Protein AF-A0A6V7V5E6-F1 (afdb_monomer_lite)

Organism: Meloidogyne enterolobii (NCBI:txid390850)

Radius of gyration: 22.5 Å; chains: 1; bounding box: 59×86×50 Å

Structure (mmCIF, N/CA/C/O backbone):
data_AF-A0A6V7V5E6-F1
#
_entry.id   AF-A0A6V7V5E6-F1
#
loop_
_atom_site.group_PDB
_atom_site.id
_atom_site.type_symbol
_atom_site.label_atom_id
_atom_site.label_alt_id
_atom_site.label_comp_id
_atom_site.label_asym_id
_atom_site.label_entity_id
_atom_site.label_seq_id
_atom_site.pdbx_PDB_ins_code
_atom_site.Cartn_x
_atom_site.Cartn_y
_atom_site.Cartn_z
_atom_site.occupancy
_atom_site.B_iso_or_equiv
_atom_site.auth_seq_id
_atom_site.auth_comp_id
_atom_site.auth_asym_id
_atom_site.auth_atom_id
_atom_site.pdbx_PDB_model_num
ATOM 1 N N . MET A 1 1 ? 23.595 -52.068 3.306 1.00 35.56 1 MET A N 1
ATOM 2 C CA . MET A 1 1 ? 24.123 -51.296 4.451 1.00 35.56 1 MET A CA 1
ATOM 3 C C . MET A 1 1 ? 23.112 -50.214 4.789 1.00 35.56 1 MET A C 1
ATOM 5 O O . MET A 1 1 ? 22.993 -49.252 4.047 1.00 35.56 1 MET A O 1
ATOM 9 N N . ASN A 1 2 ? 22.329 -50.431 5.846 1.00 28.44 2 ASN A N 1
ATOM 10 C CA . ASN A 1 2 ? 21.415 -49.438 6.405 1.00 28.44 2 ASN A CA 1
ATOM 11 C C . ASN A 1 2 ? 22.212 -48.515 7.330 1.00 28.44 2 ASN A C 1
ATOM 13 O O . ASN A 1 2 ? 22.845 -49.009 8.262 1.00 28.44 2 ASN A O 1
ATOM 17 N N . LEU A 1 3 ? 22.148 -47.203 7.116 1.00 29.62 3 LEU A N 1
ATOM 18 C CA . LEU A 1 3 ? 22.581 -46.219 8.105 1.00 29.62 3 LEU A CA 1
ATOM 19 C C . LEU A 1 3 ? 21.375 -45.379 8.513 1.00 29.62 3 LEU A C 1
ATOM 21 O O . LEU A 1 3 ? 20.923 -44.489 7.801 1.00 29.62 3 LEU A O 1
ATOM 25 N N . SER A 1 4 ? 20.836 -45.735 9.677 1.00 27.67 4 SER A N 1
ATOM 26 C CA . SER A 1 4 ? 19.814 -44.991 10.400 1.00 27.67 4 SER A CA 1
ATOM 27 C C . SER A 1 4 ? 20.406 -43.704 10.973 1.00 27.67 4 SER A C 1
ATOM 29 O O . SER A 1 4 ? 21.391 -43.762 11.714 1.00 27.67 4 SER A O 1
ATOM 31 N N . PHE A 1 5 ? 19.766 -42.566 10.727 1.00 29.53 5 PHE A N 1
ATOM 32 C CA . PHE A 1 5 ? 20.039 -41.329 11.452 1.00 29.53 5 PHE A CA 1
ATOM 33 C C . PHE A 1 5 ? 19.153 -41.301 12.709 1.00 29.53 5 PHE A C 1
ATOM 35 O O . PHE A 1 5 ? 17.930 -41.230 12.610 1.00 29.53 5 PHE A O 1
ATOM 42 N N . ARG A 1 6 ? 19.752 -41.414 13.902 1.00 32.47 6 ARG A N 1
ATOM 43 C CA . ARG A 1 6 ? 19.063 -41.156 15.181 1.00 32.47 6 ARG A CA 1
ATOM 44 C C . ARG A 1 6 ? 19.284 -39.691 15.582 1.00 32.47 6 ARG A C 1
ATOM 46 O O . ARG A 1 6 ? 20.432 -39.248 15.548 1.00 32.47 6 ARG A O 1
ATOM 53 N N . PRO A 1 7 ? 18.250 -38.949 16.016 1.00 32.94 7 PRO A N 1
ATOM 54 C CA . PRO A 1 7 ? 18.414 -37.578 16.479 1.00 32.94 7 PRO A CA 1
ATOM 55 C C . PRO A 1 7 ? 18.999 -37.588 17.896 1.00 32.94 7 PRO A C 1
ATOM 57 O O . PRO A 1 7 ? 18.430 -38.187 18.809 1.00 32.94 7 PRO A O 1
ATOM 60 N N . LYS A 1 8 ? 20.143 -36.926 18.097 1.00 33.78 8 LYS A N 1
ATOM 61 C CA . LYS A 1 8 ? 20.601 -36.562 19.441 1.00 33.78 8 LYS A CA 1
ATOM 62 C C . LYS A 1 8 ? 19.918 -35.254 19.830 1.00 33.78 8 LYS A C 1
ATOM 64 O O . LYS A 1 8 ? 20.123 -34.214 19.216 1.00 33.78 8 LYS A O 1
ATOM 69 N N . SER A 1 9 ? 19.072 -35.360 20.843 1.00 49.16 9 SER A N 1
ATOM 70 C CA . SER A 1 9 ? 18.483 -34.287 21.636 1.00 49.16 9 SER A CA 1
ATOM 71 C C . SER A 1 9 ? 19.501 -33.186 21.965 1.00 49.16 9 SER A C 1
ATOM 73 O O . SER A 1 9 ? 20.430 -33.409 22.736 1.00 49.16 9 SER A O 1
ATOM 75 N N . GLY A 1 10 ? 19.300 -32.004 21.374 1.00 41.38 10 GLY A N 1
ATOM 76 C CA . GLY A 1 10 ? 20.098 -30.796 21.630 1.00 41.38 10 GLY A CA 1
ATOM 77 C C . GLY A 1 10 ? 19.576 -29.509 20.969 1.00 41.38 10 GLY A C 1
ATOM 78 O O . GLY A 1 10 ? 20.262 -28.496 21.000 1.00 41.38 10 GLY A O 1
ATOM 79 N N . LEU A 1 11 ? 18.372 -29.515 20.378 1.00 38.72 11 LEU A N 1
ATOM 80 C CA . LEU A 1 11 ? 17.849 -28.405 19.559 1.00 38.72 11 LEU A CA 1
ATOM 81 C C . LEU A 1 11 ? 16.814 -27.516 20.279 1.00 38.72 11 LEU A C 1
ATOM 83 O O . LEU A 1 11 ? 16.072 -26.795 19.627 1.00 38.72 11 LEU A O 1
ATOM 87 N N . LEU A 1 12 ? 16.731 -27.551 21.614 1.00 34.41 12 LEU A N 1
ATOM 88 C CA . LEU A 1 12 ? 15.782 -26.699 22.355 1.00 34.41 12 LEU A CA 1
ATOM 89 C C . LEU A 1 12 ? 16.409 -25.494 23.071 1.00 34.41 12 LEU A C 1
ATOM 91 O O . LEU A 1 12 ? 15.673 -24.634 23.539 1.00 34.41 12 LEU A O 1
ATOM 95 N N . ILE A 1 13 ? 17.740 -25.375 23.130 1.00 34.03 13 ILE A N 1
ATOM 96 C CA . ILE A 1 13 ? 18.395 -24.284 23.884 1.00 34.03 13 ILE A CA 1
ATOM 97 C C . ILE A 1 13 ? 18.843 -23.123 22.972 1.00 34.03 13 ILE A C 1
ATOM 99 O O . ILE A 1 13 ? 18.923 -21.984 23.421 1.00 34.03 13 ILE A O 1
ATOM 103 N N . LEU A 1 14 ? 19.028 -23.356 21.668 1.00 36.19 14 LEU A N 1
ATOM 104 C CA . LEU A 1 14 ? 19.467 -22.321 20.717 1.00 36.19 14 LEU A CA 1
ATOM 105 C C . LEU A 1 14 ? 18.368 -21.326 20.304 1.00 36.19 14 LEU A C 1
ATOM 107 O O . LEU A 1 14 ? 18.684 -20.205 19.921 1.00 36.19 14 LEU A O 1
ATOM 111 N N . ILE A 1 15 ? 17.085 -21.684 20.433 1.00 40.00 15 ILE A N 1
ATOM 112 C CA . ILE A 1 15 ? 15.974 -20.796 20.040 1.00 40.00 15 ILE A CA 1
ATOM 113 C C . ILE A 1 15 ? 15.831 -19.615 21.016 1.00 40.00 15 ILE A C 1
ATOM 115 O O . ILE A 1 15 ? 15.539 -18.501 20.589 1.00 40.00 15 ILE A O 1
ATOM 119 N N . ASN A 1 16 ? 16.131 -19.809 22.305 1.00 32.84 16 ASN A N 1
ATOM 120 C CA . ASN A 1 16 ? 16.042 -18.731 23.297 1.00 32.84 16 ASN A CA 1
ATOM 121 C C . ASN A 1 16 ? 17.189 -17.709 23.204 1.00 32.84 16 ASN A C 1
ATOM 123 O O . ASN A 1 16 ? 17.006 -16.566 23.611 1.00 32.84 16 ASN A O 1
ATOM 127 N N . TYR A 1 17 ? 18.341 -18.072 22.628 1.00 31.95 17 TYR A N 1
ATOM 128 C CA . TYR A 1 17 ? 19.462 -17.138 22.453 1.00 31.95 17 TYR A CA 1
ATOM 129 C C . TYR A 1 17 ? 19.326 -16.238 21.218 1.00 31.95 17 TYR A C 1
ATOM 131 O O . TYR A 1 17 ? 19.871 -15.138 21.211 1.00 31.95 17 TYR A O 1
ATOM 139 N N . ILE A 1 18 ? 18.560 -16.651 20.202 1.00 42.62 18 ILE A N 1
ATOM 140 C CA . ILE A 1 18 ? 18.318 -15.828 19.003 1.00 42.62 18 ILE A CA 1
ATOM 141 C C . ILE A 1 18 ? 17.349 -14.671 19.309 1.00 42.62 18 ILE A C 1
ATOM 143 O O . ILE A 1 18 ? 17.454 -13.602 18.717 1.00 42.62 18 ILE A O 1
ATOM 147 N N . ILE A 1 19 ? 16.450 -14.838 20.284 1.00 39.88 19 ILE A N 1
ATOM 148 C CA . ILE A 1 19 ? 15.441 -13.821 20.627 1.00 39.88 19 ILE A CA 1
ATOM 149 C C . ILE A 1 19 ? 16.050 -12.623 21.389 1.00 39.88 19 ILE A C 1
ATOM 151 O O . ILE A 1 19 ? 15.484 -11.533 21.381 1.00 39.88 19 ILE A O 1
ATOM 155 N N . LEU A 1 20 ? 17.233 -12.770 21.998 1.00 36.22 20 LEU A N 1
ATOM 156 C CA . LEU A 1 20 ? 17.893 -11.680 22.732 1.00 36.22 20 LEU A CA 1
ATOM 157 C C . LEU A 1 20 ? 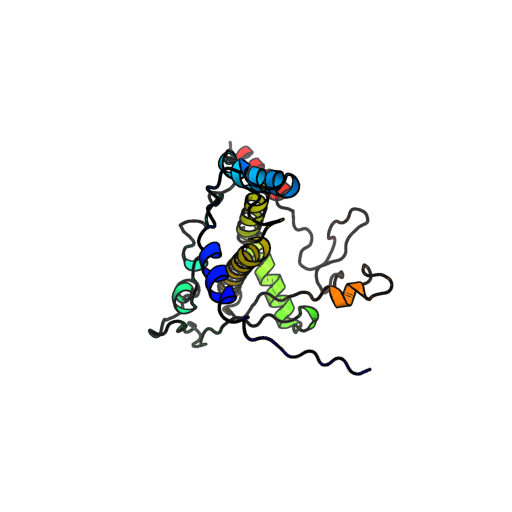18.779 -10.770 21.863 1.00 36.22 20 LEU A C 1
ATOM 159 O O . LEU A 1 20 ? 19.074 -9.656 22.291 1.00 36.22 20 LEU A O 1
ATOM 163 N N . SER A 1 21 ? 19.170 -11.173 20.647 1.00 40.72 21 SER A N 1
ATOM 164 C CA . SER A 1 21 ? 19.981 -10.310 19.767 1.00 40.72 21 SER A CA 1
ATOM 165 C C . SER A 1 21 ? 19.148 -9.349 18.912 1.00 40.72 21 SER A C 1
ATOM 167 O O . SER A 1 21 ? 19.657 -8.318 18.479 1.00 40.72 21 SER A O 1
ATOM 169 N N . THR A 1 22 ? 17.850 -9.613 18.728 1.00 43.69 22 THR A N 1
ATOM 170 C CA . THR A 1 22 ? 16.939 -8.727 17.979 1.00 43.69 22 THR A CA 1
ATOM 171 C C . THR A 1 22 ? 16.554 -7.453 18.739 1.00 43.69 22 THR A C 1
ATOM 173 O O . THR A 1 22 ? 15.872 -6.597 18.185 1.00 43.69 22 THR A O 1
ATOM 176 N N . LEU A 1 23 ? 16.979 -7.305 20.000 1.00 38.78 23 LEU A N 1
ATOM 177 C CA . LEU A 1 23 ? 16.760 -6.096 20.805 1.00 38.78 23 LEU A CA 1
ATOM 178 C C . LEU A 1 23 ? 17.757 -4.965 20.500 1.00 38.78 23 LEU A C 1
ATOM 180 O O . LEU A 1 23 ? 17.574 -3.851 20.985 1.00 38.78 23 LEU A O 1
ATOM 184 N N . PHE A 1 24 ? 18.767 -5.206 19.661 1.00 41.19 24 PHE A N 1
ATOM 185 C CA . PHE A 1 24 ? 19.748 -4.194 19.279 1.00 41.19 24 PHE A CA 1
ATOM 186 C C . PHE A 1 24 ? 19.628 -3.833 17.794 1.00 41.19 24 PHE A C 1
ATOM 188 O O . PHE A 1 24 ? 20.511 -4.120 16.996 1.00 41.19 24 PHE A O 1
ATOM 195 N N . CYS A 1 25 ? 18.571 -3.099 17.432 1.00 43.62 25 CYS A N 1
ATOM 196 C CA . CYS A 1 25 ? 18.616 -2.232 16.241 1.00 43.62 25 CYS A CA 1
ATOM 197 C C . CYS A 1 25 ? 19.602 -1.054 16.401 1.00 43.62 25 CYS A C 1
ATOM 199 O O . CYS A 1 25 ? 19.741 -0.250 15.489 1.00 43.62 25 CYS A O 1
ATOM 201 N N . ASN A 1 26 ? 20.319 -0.959 17.524 1.00 40.34 26 ASN A N 1
ATOM 202 C CA . ASN A 1 26 ? 21.514 -0.136 17.642 1.00 40.34 26 ASN A CA 1
ATOM 203 C C . ASN A 1 26 ? 22.734 -1.054 17.607 1.00 40.34 26 ASN A C 1
ATOM 205 O O . ASN A 1 26 ? 23.190 -1.532 18.647 1.00 40.34 26 ASN A O 1
ATOM 209 N N . VAL A 1 27 ? 23.281 -1.295 16.415 1.00 42.78 27 VAL A N 1
ATOM 210 C CA . VAL A 1 27 ? 24.657 -1.783 16.303 1.00 42.78 27 VAL A CA 1
ATOM 211 C C . VAL A 1 27 ? 25.554 -0.619 16.726 1.00 42.78 27 VAL A C 1
ATOM 213 O O . VAL A 1 27 ? 25.924 0.245 15.943 1.00 42.78 27 VAL A O 1
ATOM 216 N N . GLN A 1 28 ? 25.822 -0.543 18.026 1.00 42.78 28 GLN A N 1
ATOM 217 C CA . GLN A 1 28 ? 26.903 0.249 18.606 1.00 42.78 28 GLN A CA 1
ATOM 218 C C . GLN A 1 28 ? 28.103 -0.688 18.813 1.00 42.78 28 GLN A C 1
ATOM 220 O O . GLN A 1 28 ? 28.656 -0.776 19.904 1.00 42.78 28 GLN A O 1
ATOM 225 N N . ALA A 1 29 ? 28.444 -1.481 17.798 1.00 47.41 29 ALA A N 1
ATOM 226 C CA . ALA A 1 29 ? 29.600 -2.363 17.844 1.00 47.41 29 ALA A CA 1
ATOM 227 C C . ALA A 1 29 ? 30.623 -1.820 16.853 1.00 47.41 29 ALA A C 1
ATOM 229 O O . ALA A 1 29 ? 30.334 -1.745 15.663 1.00 47.41 29 ALA A O 1
ATOM 230 N N . ALA A 1 30 ? 31.800 -1.432 17.348 1.00 54.44 30 ALA A N 1
ATOM 231 C CA . ALA A 1 30 ? 32.911 -1.033 16.497 1.00 54.44 30 ALA A CA 1
ATOM 232 C C . ALA A 1 30 ? 33.147 -2.128 15.444 1.00 54.44 30 ALA A C 1
ATOM 234 O O . ALA A 1 30 ? 33.378 -3.289 15.789 1.00 54.44 30 ALA A O 1
ATOM 235 N N . CYS A 1 31 ? 33.080 -1.766 14.161 1.00 58.12 31 CYS A N 1
ATOM 236 C CA . CYS A 1 31 ? 33.151 -2.708 13.040 1.00 58.12 31 CYS A CA 1
ATOM 237 C C . CYS A 1 31 ? 34.497 -3.455 12.910 1.00 58.12 31 CYS A C 1
ATOM 239 O O . CYS A 1 31 ? 34.693 -4.224 11.973 1.00 58.12 31 CYS A O 1
ATOM 241 N N . GLU A 1 32 ? 35.434 -3.241 13.835 1.00 56.16 32 GLU A N 1
ATOM 242 C CA . GLU A 1 32 ? 36.789 -3.799 13.840 1.00 56.16 32 GLU A CA 1
ATOM 243 C C . GLU A 1 32 ? 36.827 -5.329 13.998 1.00 56.16 32 GLU A C 1
ATOM 245 O O . GLU A 1 32 ? 37.795 -5.950 13.570 1.00 56.16 32 GLU A O 1
ATOM 250 N N . GLY A 1 33 ? 35.775 -5.946 14.554 1.00 55.19 33 GLY A N 1
ATOM 251 C CA . GLY A 1 33 ? 35.701 -7.396 14.789 1.00 55.19 33 GLY A CA 1
ATOM 252 C C . GLY A 1 33 ? 35.050 -8.230 13.677 1.00 55.19 33 GLY A C 1
ATOM 253 O O . GLY A 1 33 ? 34.983 -9.452 13.809 1.00 55.19 33 GLY A O 1
ATOM 254 N N . PHE A 1 34 ? 34.538 -7.608 12.609 1.00 62.06 34 PHE A N 1
ATOM 255 C CA . PHE A 1 34 ? 33.867 -8.338 11.530 1.00 62.06 34 PHE A CA 1
ATOM 256 C C . PHE A 1 34 ? 34.854 -8.828 10.457 1.00 62.06 34 PHE A C 1
ATOM 258 O O . PHE A 1 34 ? 35.785 -8.097 10.109 1.00 62.06 34 PHE A O 1
ATOM 265 N N . PRO A 1 35 ? 34.627 -10.026 9.881 1.00 62.44 35 PRO A N 1
ATOM 266 C CA . PRO A 1 35 ? 35.244 -10.435 8.619 1.00 62.44 35 PRO A CA 1
ATOM 267 C C . PRO A 1 35 ? 35.066 -9.356 7.535 1.00 62.44 35 PRO A C 1
ATOM 269 O O . PRO A 1 35 ? 34.073 -8.630 7.548 1.00 62.44 35 PRO A O 1
ATOM 272 N N . GLU A 1 36 ? 36.026 -9.211 6.616 1.00 62.78 36 GLU A N 1
ATOM 273 C CA . GLU A 1 36 ? 36.087 -8.068 5.679 1.00 62.78 36 GLU A CA 1
ATOM 274 C C . GLU A 1 36 ? 34.825 -7.893 4.806 1.00 62.78 36 GLU A C 1
ATOM 276 O O . GLU A 1 36 ? 34.428 -6.769 4.493 1.00 62.78 36 GLU A O 1
ATOM 281 N N . ASP A 1 37 ? 34.128 -8.982 4.484 1.00 52.31 37 ASP A N 1
ATOM 282 C CA . ASP A 1 37 ? 32.834 -8.991 3.791 1.00 52.31 37 ASP A CA 1
ATOM 283 C C . ASP A 1 37 ? 31.696 -8.371 4.626 1.00 52.31 37 ASP A C 1
ATOM 285 O O . ASP A 1 37 ? 30.860 -7.632 4.100 1.00 52.31 37 ASP A O 1
ATOM 289 N N . LEU A 1 38 ? 31.698 -8.597 5.940 1.00 49.50 38 LEU A N 1
ATOM 290 C CA . LEU A 1 38 ? 30.718 -8.061 6.893 1.00 49.50 38 LEU A CA 1
ATOM 291 C C . LEU A 1 38 ? 31.094 -6.671 7.421 1.00 49.50 38 LEU A C 1
ATOM 293 O O . LEU A 1 38 ? 30.224 -5.886 7.803 1.00 49.50 38 LEU A O 1
ATOM 297 N N . LYS A 1 39 ? 32.382 -6.337 7.415 1.00 58.50 39 LYS A N 1
ATOM 298 C CA . LYS A 1 39 ? 32.911 -5.051 7.878 1.00 58.50 39 LYS A CA 1
ATOM 299 C C . LYS A 1 39 ? 32.413 -3.892 7.025 1.00 58.50 39 LYS A C 1
ATOM 301 O O . LYS A 1 39 ? 31.995 -2.874 7.569 1.00 58.50 39 LYS A O 1
ATOM 306 N N . ARG A 1 40 ? 32.351 -4.083 5.703 1.00 56.62 40 ARG A N 1
ATOM 307 C CA . ARG A 1 40 ? 31.784 -3.097 4.770 1.00 56.62 40 ARG A CA 1
ATOM 308 C C . ARG A 1 40 ? 30.287 -2.869 5.004 1.00 56.62 40 ARG A C 1
ATOM 310 O O . ARG A 1 40 ? 29.816 -1.735 4.927 1.00 56.62 40 ARG A O 1
ATOM 317 N N . PHE A 1 41 ? 29.549 -3.931 5.334 1.00 55.22 41 PHE A N 1
ATOM 318 C CA . PHE A 1 41 ? 28.132 -3.845 5.693 1.00 55.22 41 PHE A CA 1
ATOM 319 C C . PHE A 1 41 ? 27.930 -3.092 7.021 1.00 55.22 41 PHE A C 1
ATOM 321 O O . PHE A 1 41 ? 27.147 -2.146 7.081 1.00 55.22 41 PHE A O 1
ATOM 328 N N . CYS A 1 42 ? 28.709 -3.432 8.052 1.00 55.16 42 CYS A N 1
ATOM 329 C CA . CYS A 1 42 ? 28.701 -2.752 9.350 1.00 55.16 42 CYS A CA 1
ATOM 330 C C . CYS A 1 42 ? 29.022 -1.252 9.225 1.00 55.16 42 CYS A C 1
ATOM 332 O O . CYS A 1 42 ? 28.277 -0.416 9.730 1.00 55.16 42 CYS A O 1
ATOM 334 N N . GLN A 1 43 ? 30.073 -0.902 8.477 1.00 59.28 43 GLN A N 1
ATOM 335 C CA . GLN A 1 43 ? 30.465 0.491 8.235 1.00 59.28 43 GLN A CA 1
ATOM 336 C C . GLN A 1 43 ? 29.377 1.294 7.511 1.00 59.28 43 GLN A C 1
ATOM 338 O O . GLN A 1 43 ? 29.234 2.485 7.763 1.00 59.28 43 GLN A O 1
ATOM 343 N N . THR A 1 44 ? 28.594 0.651 6.638 1.00 55.25 44 THR A N 1
ATOM 344 C CA . THR A 1 44 ? 27.468 1.297 5.943 1.00 55.25 44 THR A CA 1
ATOM 345 C C . THR A 1 44 ? 26.328 1.619 6.913 1.00 55.25 44 THR A C 1
ATOM 347 O O . THR A 1 44 ? 25.798 2.726 6.877 1.00 55.25 44 THR A O 1
ATOM 350 N N . MET A 1 45 ? 26.006 0.701 7.834 1.00 52.75 45 MET A N 1
ATOM 351 C CA . MET A 1 45 ? 25.015 0.956 8.889 1.00 52.75 45 MET A CA 1
ATOM 352 C C . MET A 1 45 ? 25.478 2.025 9.894 1.00 52.75 45 MET A C 1
ATOM 354 O O . MET A 1 45 ? 24.662 2.799 10.391 1.00 52.75 45 MET A O 1
ATOM 358 N N . ASP A 1 46 ? 26.780 2.104 10.183 1.00 53.72 46 ASP A N 1
ATOM 359 C CA . ASP A 1 46 ? 27.343 3.166 11.027 1.00 53.72 46 ASP A CA 1
ATOM 360 C C . ASP A 1 46 ? 27.391 4.531 10.312 1.00 53.72 46 ASP A C 1
ATOM 362 O O . ASP A 1 46 ? 27.202 5.567 10.953 1.00 53.72 46 ASP A O 1
ATOM 366 N N . ALA A 1 47 ? 27.585 4.554 8.988 1.00 51.72 47 ALA A N 1
ATOM 367 C CA . ALA A 1 47 ? 27.622 5.778 8.182 1.00 51.72 47 ALA A CA 1
ATOM 368 C C . ALA A 1 47 ? 26.256 6.482 8.061 1.00 51.72 47 ALA A C 1
ATOM 370 O O . ALA A 1 47 ? 26.225 7.712 7.963 1.00 51.72 47 ALA A O 1
ATOM 371 N N . GLY A 1 48 ? 25.138 5.747 8.162 1.00 51.44 48 GLY A N 1
ATOM 372 C CA . GLY A 1 48 ? 23.777 6.311 8.201 1.00 51.44 48 GLY A CA 1
ATOM 373 C C . GLY A 1 48 ? 23.535 7.302 9.352 1.00 51.44 48 GLY A C 1
ATOM 374 O O . GLY A 1 48 ? 22.597 8.093 9.320 1.00 51.44 48 GLY A O 1
ATOM 375 N N . LYS A 1 49 ? 24.420 7.342 10.360 1.00 50.56 49 LYS A N 1
ATOM 376 C CA . LYS A 1 49 ? 24.356 8.305 11.475 1.00 50.56 49 LYS A CA 1
ATOM 377 C C . LYS A 1 49 ? 24.752 9.737 11.081 1.00 50.56 49 LYS A C 1
ATOM 379 O O . LYS A 1 49 ? 24.338 10.674 11.762 1.00 50.56 49 LYS A O 1
ATOM 384 N N . ASN A 1 50 ? 25.532 9.915 10.009 1.00 45.16 50 ASN A N 1
ATOM 385 C CA . ASN A 1 50 ? 26.124 11.205 9.622 1.00 45.16 50 ASN A CA 1
ATOM 386 C C . ASN A 1 50 ? 25.442 11.875 8.422 1.00 45.16 50 ASN A C 1
ATOM 388 O O . ASN A 1 50 ? 25.919 12.913 7.958 1.00 45.16 50 ASN A O 1
ATOM 392 N N . ASN A 1 51 ? 24.349 11.309 7.904 1.00 49.66 51 ASN A N 1
ATOM 393 C CA . ASN A 1 51 ? 23.692 11.875 6.735 1.00 49.66 51 ASN A CA 1
ATOM 394 C C . ASN A 1 51 ? 22.942 13.160 7.123 1.00 49.66 51 ASN A C 1
ATOM 396 O O . ASN A 1 51 ? 22.018 13.154 7.944 1.00 49.66 51 ASN A O 1
ATOM 400 N N . THR A 1 52 ? 23.374 14.291 6.567 1.00 44.25 52 THR A N 1
ATOM 401 C CA . THR A 1 52 ? 22.708 15.578 6.750 1.00 44.25 52 THR A CA 1
ATOM 402 C C . THR A 1 52 ? 21.353 15.541 6.049 1.00 44.25 52 THR A C 1
ATOM 404 O O . THR A 1 52 ? 21.254 15.273 4.856 1.00 44.25 52 THR A O 1
ATOM 407 N N . ARG A 1 53 ? 20.293 15.805 6.820 1.00 48.75 53 ARG A N 1
ATOM 408 C CA . ARG A 1 53 ? 18.910 15.958 6.349 1.00 48.75 53 ARG A CA 1
ATOM 409 C C . ARG A 1 53 ? 18.874 16.876 5.123 1.00 48.75 53 ARG A C 1
ATOM 411 O O . ARG A 1 53 ? 19.341 18.007 5.222 1.00 48.75 53 ARG A O 1
ATOM 418 N N . ASP A 1 54 ? 18.272 16.428 4.021 1.00 44.50 54 ASP A N 1
ATOM 419 C CA . ASP A 1 54 ? 17.871 17.341 2.950 1.00 44.50 54 ASP A CA 1
ATOM 420 C C . ASP A 1 54 ? 16.760 18.254 3.509 1.00 44.50 54 ASP A C 1
ATOM 422 O O . ASP A 1 54 ? 15.683 17.757 3.860 1.00 44.50 54 ASP A O 1
ATOM 426 N N . PRO A 1 55 ? 17.004 19.569 3.670 1.00 45.34 55 PRO A N 1
ATOM 427 C CA . PRO A 1 55 ? 16.037 20.495 4.263 1.00 45.34 55 PRO A CA 1
ATOM 428 C C . PRO A 1 55 ? 14.767 20.662 3.417 1.00 45.34 55 PRO A C 1
ATOM 430 O O . PRO A 1 55 ? 13.782 21.209 3.905 1.00 45.34 55 PRO A O 1
ATOM 433 N N . ASN A 1 56 ? 14.787 20.180 2.175 1.00 41.12 56 ASN A N 1
ATOM 434 C CA . ASN A 1 56 ? 13.701 20.275 1.210 1.00 41.12 56 ASN A CA 1
ATOM 435 C C . ASN A 1 56 ? 12.728 19.088 1.243 1.00 41.12 56 ASN A C 1
ATOM 437 O O . ASN A 1 56 ? 11.694 19.119 0.573 1.00 41.12 56 ASN A O 1
ATOM 441 N N . LEU A 1 57 ? 13.045 18.036 2.002 1.00 47.00 57 LEU A N 1
ATOM 442 C CA . LEU A 1 57 ? 12.127 16.928 2.240 1.00 47.00 57 LEU A CA 1
ATOM 443 C C . LEU A 1 57 ? 11.128 17.308 3.350 1.00 47.00 57 LEU A C 1
ATOM 445 O O . LEU A 1 57 ? 11.543 17.891 4.360 1.00 47.00 57 LEU A O 1
ATOM 449 N N . PRO A 1 58 ? 9.830 16.965 3.204 1.00 46.84 58 PRO A N 1
ATOM 450 C CA . PRO A 1 58 ? 8.845 17.183 4.258 1.00 46.84 58 PRO A CA 1
ATOM 451 C C . PRO A 1 58 ? 9.321 16.589 5.591 1.00 46.84 58 PRO A C 1
ATOM 453 O O . PRO A 1 58 ? 10.036 15.584 5.615 1.00 46.84 58 PRO A O 1
ATOM 456 N N . GLU A 1 59 ? 8.926 17.204 6.709 1.00 39.53 59 GLU A N 1
ATOM 457 C CA . GLU A 1 59 ? 9.231 16.720 8.061 1.00 39.53 59 GLU A CA 1
ATOM 458 C C . GLU A 1 59 ? 8.651 15.321 8.322 1.00 39.53 59 GLU A C 1
ATOM 460 O O . GLU A 1 59 ? 7.563 15.157 8.856 1.00 39.53 59 GLU A O 1
ATOM 465 N N . GLY A 1 60 ? 9.404 14.295 7.933 1.00 44.28 60 GLY A N 1
ATOM 466 C CA . GLY A 1 60 ? 9.141 12.881 8.225 1.00 44.28 60 GLY A CA 1
ATOM 467 C C . GLY A 1 60 ? 10.394 12.011 8.093 1.00 44.28 60 GLY A C 1
ATOM 468 O O . GLY A 1 60 ? 10.321 10.789 8.012 1.00 44.28 60 GLY A O 1
ATOM 469 N N . GLY A 1 61 ? 11.565 12.647 8.029 1.00 44.78 61 GLY A N 1
ATOM 470 C CA . GLY A 1 61 ? 12.822 12.020 7.640 1.00 44.78 61 GLY A CA 1
ATOM 471 C C . GLY A 1 61 ? 13.595 11.388 8.797 1.00 44.78 61 GLY A C 1
ATOM 472 O O . GLY A 1 61 ? 14.750 11.743 8.999 1.00 44.78 61 GLY A O 1
ATOM 473 N N . ARG A 1 62 ? 12.967 10.518 9.586 1.00 52.84 62 ARG A N 1
ATOM 474 C CA . ARG A 1 62 ? 13.602 9.527 10.499 1.00 52.84 62 ARG A CA 1
ATOM 475 C C . ARG A 1 62 ? 12.540 8.751 11.283 1.00 52.84 62 ARG A C 1
ATOM 477 O O . ARG A 1 62 ? 12.801 7.670 11.792 1.00 52.84 62 ARG A O 1
ATOM 484 N N . ASP A 1 63 ? 11.339 9.314 11.344 1.00 57.19 63 ASP A N 1
ATOM 485 C CA . ASP A 1 63 ? 10.220 8.895 12.168 1.00 57.19 63 ASP A CA 1
ATOM 486 C C . ASP A 1 63 ? 8.913 9.270 11.458 1.00 57.19 63 ASP A C 1
ATOM 488 O O . ASP A 1 63 ? 8.857 10.289 10.766 1.00 57.19 63 ASP A O 1
ATOM 492 N N . LEU A 1 64 ? 7.853 8.472 11.647 1.00 65.00 64 LEU A N 1
ATOM 493 C CA . LEU A 1 64 ? 6.508 8.852 11.198 1.00 65.00 64 LEU A CA 1
ATOM 494 C C . LEU A 1 64 ? 6.159 10.251 11.728 1.00 65.00 64 LEU A C 1
ATOM 496 O O . LEU A 1 64 ? 6.470 10.509 12.901 1.00 65.00 64 LEU A O 1
ATOM 500 N N . PRO A 1 65 ? 5.492 11.105 10.924 1.00 63.38 65 PRO A N 1
ATOM 501 C CA . PRO A 1 65 ? 5.089 12.438 11.354 1.00 63.38 65 PRO A CA 1
ATOM 502 C C . PRO A 1 65 ? 4.416 12.409 12.733 1.00 63.38 65 PRO A C 1
ATOM 504 O O . PRO A 1 65 ? 3.590 11.537 13.021 1.00 63.38 65 PRO A O 1
ATOM 507 N N . ASN A 1 66 ? 4.812 13.322 13.625 1.00 65.25 66 ASN A N 1
ATOM 508 C CA . ASN A 1 66 ? 4.344 13.336 15.020 1.00 65.25 66 ASN A CA 1
ATOM 509 C C . ASN A 1 66 ? 2.831 13.579 15.146 1.00 65.25 66 ASN A C 1
ATOM 511 O O . ASN A 1 66 ? 2.231 13.233 16.166 1.00 65.25 66 ASN A O 1
ATOM 515 N N . ASP A 1 67 ? 2.229 14.169 14.119 1.00 69.56 67 ASP A N 1
ATOM 516 C CA . ASP A 1 67 ? 0.796 14.401 13.952 1.00 69.56 67 ASP A CA 1
ATOM 517 C C . ASP A 1 67 ? 0.029 13.160 13.454 1.00 69.56 67 ASP A C 1
ATOM 519 O O . ASP A 1 67 ? -1.197 13.155 13.513 1.00 69.56 67 ASP A O 1
ATOM 523 N N . ARG A 1 68 ? 0.726 12.092 13.037 1.00 78.81 68 ARG A N 1
ATOM 524 C CA . ARG A 1 68 ? 0.154 10.826 12.534 1.00 78.81 68 ARG A CA 1
ATOM 525 C C . ARG A 1 68 ? 0.416 9.653 13.484 1.00 78.81 68 ARG A C 1
ATOM 527 O O . ARG A 1 68 ? 0.925 8.594 13.099 1.00 78.81 68 ARG A O 1
ATOM 534 N N . GLN A 1 69 ? 0.112 9.833 14.770 1.00 79.38 69 GLN A N 1
ATOM 535 C CA . GLN A 1 69 ? 0.397 8.839 15.821 1.00 79.38 69 GLN A CA 1
ATOM 536 C C . GLN A 1 69 ? -0.319 7.501 15.598 1.00 79.38 69 GLN A C 1
ATOM 538 O O . GLN A 1 69 ? 0.194 6.447 15.983 1.00 79.38 69 GLN A O 1
ATOM 543 N N . GLU A 1 70 ? -1.475 7.520 14.942 1.00 84.69 70 GLU A N 1
ATOM 544 C CA . GLU A 1 70 ? -2.252 6.342 14.570 1.00 84.69 70 GLU A CA 1
ATOM 545 C C . GLU A 1 70 ? -1.466 5.356 13.694 1.00 84.69 70 GLU A C 1
ATOM 547 O O . GLU A 1 70 ? -1.704 4.150 13.760 1.00 84.69 70 GLU A O 1
ATOM 552 N N . LEU A 1 71 ? -0.469 5.827 12.938 1.00 84.75 71 LEU A N 1
ATOM 553 C CA . LEU A 1 71 ? 0.386 4.973 12.110 1.00 84.75 71 LEU A CA 1
ATOM 554 C C . LEU A 1 71 ? 1.388 4.152 12.940 1.00 84.75 71 LEU A C 1
ATOM 556 O O . LEU A 1 71 ? 1.921 3.147 12.463 1.00 84.75 71 LEU A O 1
ATOM 560 N N . ARG A 1 72 ? 1.602 4.518 14.212 1.00 84.06 72 ARG A N 1
ATOM 561 C CA . ARG A 1 72 ? 2.412 3.753 15.178 1.00 84.06 72 ARG A CA 1
ATOM 562 C C . ARG A 1 72 ? 1.605 2.656 15.884 1.00 84.06 72 ARG A C 1
ATOM 564 O O . ARG A 1 72 ? 2.164 1.880 16.659 1.00 84.06 72 ARG A O 1
ATOM 571 N N . CYS A 1 73 ? 0.302 2.553 15.621 1.00 86.88 73 CYS A N 1
ATOM 572 C CA . CYS A 1 73 ? -0.556 1.575 16.274 1.00 86.88 73 CYS A CA 1
ATOM 573 C C . CYS A 1 73 ? -0.177 0.125 15.944 1.00 86.88 73 CYS A C 1
ATOM 575 O O . CYS A 1 73 ? 0.070 -0.253 14.798 1.00 86.88 73 CYS A O 1
ATOM 577 N N . VAL A 1 74 ? -0.196 -0.717 16.978 1.00 87.69 74 VAL A N 1
ATOM 578 C CA . VAL A 1 74 ? -0.007 -2.177 16.873 1.00 87.69 74 VAL A CA 1
ATOM 579 C C . VAL A 1 74 ? -1.302 -2.958 17.119 1.00 87.69 74 VAL A C 1
ATOM 581 O O . VAL A 1 74 ? -1.324 -4.182 17.012 1.00 87.69 74 VAL A O 1
ATOM 584 N N . THR A 1 75 ? -2.397 -2.257 17.432 1.00 92.06 75 THR A N 1
ATOM 585 C CA . THR A 1 75 ? -3.717 -2.844 17.685 1.00 92.06 75 THR A CA 1
ATOM 586 C C . THR A 1 75 ? -4.818 -2.090 16.944 1.00 92.06 75 THR A C 1
ATOM 588 O O . THR A 1 75 ? -4.688 -0.899 16.648 1.00 92.06 75 THR A O 1
ATOM 591 N N . LEU A 1 76 ? -5.940 -2.768 16.682 1.00 94.00 76 LEU A N 1
ATOM 592 C CA . LEU A 1 76 ? -7.089 -2.132 16.027 1.00 94.00 76 LEU A CA 1
ATOM 593 C C . LEU A 1 76 ? -7.773 -1.095 16.928 1.00 94.00 76 LEU A C 1
ATOM 595 O O . LEU A 1 76 ? -8.265 -0.089 16.426 1.00 94.00 76 LEU A O 1
ATOM 599 N N . SER A 1 77 ? -7.776 -1.292 18.251 1.00 95.75 77 SER A N 1
ATOM 600 C CA . SER A 1 77 ? -8.347 -0.311 19.183 1.00 95.75 77 SER A CA 1
ATOM 601 C C . SER A 1 77 ? -7.518 0.976 19.257 1.00 95.75 77 SER A C 1
ATOM 603 O O . SER A 1 77 ? -8.080 2.055 19.452 1.00 95.75 77 SER A O 1
ATOM 605 N N . CYS A 1 78 ? -6.196 0.889 19.066 1.00 94.88 78 CYS A N 1
ATOM 606 C CA . CYS A 1 78 ? -5.316 2.049 18.951 1.00 94.88 78 CYS A CA 1
ATOM 607 C C . CYS A 1 78 ? -5.653 2.859 17.695 1.00 94.88 78 CYS A C 1
ATOM 609 O O . CYS A 1 78 ? -5.865 4.062 17.802 1.00 94.88 78 CYS A O 1
ATOM 611 N N . PHE A 1 79 ? -5.784 2.189 16.543 1.00 95.25 79 PHE A N 1
ATOM 612 C CA . PHE A 1 79 ? -6.048 2.831 15.250 1.00 95.25 79 PHE A CA 1
ATOM 613 C C . PHE A 1 79 ? -7.49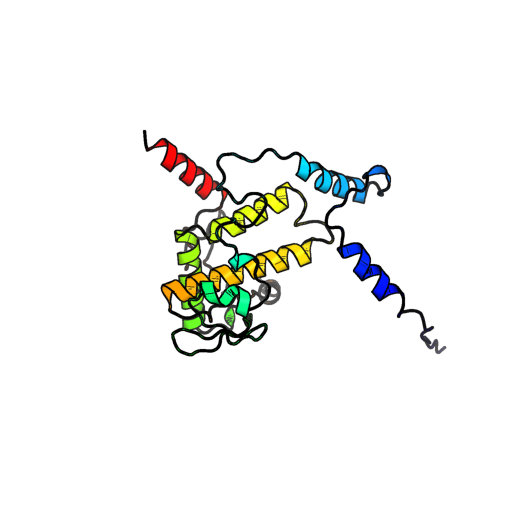7 3.327 15.094 1.00 95.25 79 PHE A C 1
ATOM 615 O O . PHE A 1 79 ? -7.772 4.226 14.311 1.00 95.25 79 PHE A O 1
ATOM 622 N N . CYS A 1 80 ? -8.433 2.773 15.868 1.00 96.44 80 CYS A N 1
ATOM 623 C CA . CYS A 1 80 ? -9.869 3.047 15.770 1.00 96.44 80 CYS A CA 1
ATOM 624 C C . CYS A 1 80 ? -10.281 4.533 15.646 1.00 96.44 80 CYS A C 1
ATOM 626 O O . CYS A 1 80 ? -11.154 4.824 14.826 1.00 96.44 80 CYS A O 1
ATOM 628 N N . PRO A 1 81 ? -9.684 5.486 16.398 1.00 95.06 81 PRO A N 1
ATOM 629 C CA . PRO A 1 81 ? -10.036 6.902 16.290 1.00 95.06 81 PRO A CA 1
ATOM 630 C C . PRO A 1 81 ? -9.775 7.499 14.903 1.00 95.06 81 PRO A C 1
ATOM 632 O O . PRO A 1 81 ? -10.555 8.340 14.470 1.00 95.06 81 PRO A O 1
ATOM 635 N N . ALA A 1 82 ? -8.756 7.022 14.178 1.00 94.25 82 ALA A N 1
ATOM 636 C CA . ALA A 1 82 ? -8.455 7.472 12.814 1.00 94.25 82 ALA A CA 1
ATOM 637 C C . ALA A 1 82 ? -9.582 7.148 11.817 1.00 94.25 82 ALA A C 1
ATOM 639 O O . ALA A 1 82 ? -9.703 7.773 10.768 1.00 94.25 82 ALA A O 1
ATOM 640 N N . LEU A 1 83 ? -10.440 6.183 12.165 1.00 96.00 83 LEU A N 1
ATOM 641 C CA . LEU A 1 83 ? -11.606 5.775 11.385 1.00 96.00 83 LEU A CA 1
ATOM 642 C C . LEU A 1 83 ? -12.924 6.278 11.996 1.00 96.00 83 LEU A C 1
ATOM 644 O O . LEU A 1 83 ? -13.984 5.721 11.714 1.00 96.00 83 LEU A O 1
ATOM 648 N N . ASN A 1 84 ? -12.878 7.271 12.894 1.00 96.06 84 ASN A N 1
ATOM 649 C CA . ASN A 1 84 ? -14.034 7.749 13.665 1.00 96.06 84 ASN A CA 1
ATOM 650 C C . ASN A 1 84 ? -14.781 6.625 14.417 1.00 96.06 84 ASN A C 1
ATOM 652 O O . ASN A 1 84 ? -15.981 6.725 14.685 1.00 96.06 84 ASN A O 1
ATOM 656 N N . GLY A 1 85 ? -14.087 5.529 14.734 1.00 96.31 85 GLY A N 1
ATOM 657 C CA . GLY A 1 85 ? -14.683 4.347 15.338 1.00 96.31 85 GLY A CA 1
ATOM 658 C C . GLY A 1 85 ? -14.768 4.424 16.864 1.00 96.31 85 GLY A C 1
ATOM 659 O O . GLY A 1 85 ? -14.036 5.161 17.530 1.00 96.31 85 GLY A O 1
ATOM 660 N N . LYS A 1 86 ? -15.649 3.600 17.438 1.00 97.56 86 LYS A N 1
ATOM 661 C CA . LYS A 1 86 ? -15.815 3.443 18.890 1.00 97.56 86 LYS A CA 1
ATOM 662 C C . LYS A 1 86 ? -15.099 2.192 19.390 1.00 97.56 86 LYS A C 1
ATOM 664 O O . LYS A 1 86 ? -15.312 1.096 18.870 1.00 97.56 86 LYS A O 1
ATOM 669 N N . LYS A 1 87 ? -14.273 2.357 20.423 1.00 97.25 87 LYS A N 1
ATOM 670 C CA . LYS A 1 87 ? -13.581 1.260 21.117 1.00 97.25 87 LYS A CA 1
ATOM 671 C C . LYS A 1 87 ? -14.549 0.559 22.078 1.00 97.25 87 LYS A C 1
ATOM 673 O O . LYS A 1 87 ? -15.394 1.226 22.667 1.00 97.25 87 LYS A O 1
ATOM 678 N N . ASP A 1 88 ? -14.401 -0.753 22.270 1.00 94.25 88 ASP A N 1
ATOM 679 C CA . ASP A 1 88 ? -15.218 -1.548 23.214 1.00 94.25 88 ASP A CA 1
ATOM 680 C C . ASP A 1 88 ? -14.459 -1.974 24.491 1.00 94.25 88 ASP A C 1
ATOM 682 O O . ASP A 1 88 ? -14.979 -2.728 25.307 1.00 94.25 88 ASP A O 1
ATOM 686 N N . GLY A 1 89 ? -13.220 -1.496 24.662 1.00 91.62 89 GLY A N 1
ATOM 687 C CA . GLY A 1 89 ? -12.337 -1.844 25.781 1.00 91.62 89 GLY A CA 1
ATOM 688 C C . GLY A 1 89 ? -11.428 -3.053 25.531 1.00 91.62 89 GLY A C 1
ATOM 689 O O . GLY A 1 89 ? -10.478 -3.259 26.282 1.00 91.62 89 GLY A O 1
ATOM 690 N N . THR A 1 90 ? -11.645 -3.823 24.460 1.00 95.12 90 THR A N 1
ATOM 691 C CA . THR A 1 90 ? -10.764 -4.943 24.093 1.00 95.12 90 THR A CA 1
ATOM 692 C C . THR A 1 90 ? -9.570 -4.494 23.241 1.00 95.12 90 THR A C 1
ATOM 694 O O . THR A 1 90 ? -9.600 -3.463 22.564 1.00 95.12 90 THR A O 1
ATOM 697 N N . VAL A 1 91 ? -8.498 -5.302 23.221 1.00 91.88 91 VAL A N 1
ATOM 698 C CA . VAL A 1 91 ? -7.245 -5.003 22.493 1.00 91.88 91 VAL A CA 1
ATOM 699 C C . VAL A 1 91 ? -7.491 -4.695 21.013 1.00 91.88 91 VAL A C 1
ATOM 701 O O . VAL A 1 91 ? -6.844 -3.812 20.465 1.00 91.88 91 VAL A O 1
ATOM 704 N N . ASN A 1 92 ? -8.444 -5.367 20.366 1.00 93.81 92 ASN A N 1
ATOM 705 C CA . ASN A 1 92 ? -8.779 -5.147 18.954 1.00 93.81 92 ASN A CA 1
ATOM 706 C C . ASN A 1 92 ? -10.211 -4.633 18.746 1.00 93.81 92 ASN A C 1
ATOM 708 O O . ASN A 1 92 ? -10.744 -4.708 17.642 1.00 93.81 92 ASN A O 1
ATOM 712 N N . GLY A 1 93 ? -10.820 -4.105 19.802 1.00 96.31 93 GLY A N 1
ATOM 713 C CA . GLY A 1 93 ? -12.176 -3.594 19.794 1.00 96.31 93 GLY A CA 1
ATOM 714 C C . GLY A 1 93 ? -12.302 -2.284 19.046 1.00 96.31 93 GLY A C 1
ATOM 715 O O . GLY A 1 93 ? -11.824 -1.255 19.527 1.00 96.31 93 GLY A O 1
ATOM 716 N N . CYS A 1 94 ? -12.962 -2.309 17.894 1.00 97.31 94 CYS A N 1
ATOM 717 C CA . CYS A 1 94 ? -13.299 -1.108 17.148 1.00 97.31 94 CYS A CA 1
ATOM 718 C C . CYS A 1 94 ? -14.577 -1.309 16.332 1.00 97.31 94 CYS A C 1
ATOM 720 O O . CYS A 1 94 ? -14.696 -2.279 15.582 1.00 97.31 94 CYS A O 1
ATOM 722 N N . THR A 1 95 ? -15.521 -0.379 16.467 1.00 97.56 95 THR A N 1
ATOM 723 C CA . THR A 1 95 ? -16.782 -0.361 15.721 1.00 97.56 95 THR A CA 1
ATOM 724 C C . THR A 1 95 ? -16.897 0.911 14.880 1.00 97.56 95 THR A C 1
ATOM 726 O O . THR A 1 95 ? -16.857 2.019 15.410 1.00 97.56 95 THR A O 1
ATOM 729 N N . LEU A 1 96 ? -17.072 0.692 13.578 1.00 96.88 96 LEU A N 1
ATOM 730 C CA . LEU A 1 96 ? -17.529 1.568 12.496 1.00 96.88 96 LEU A CA 1
ATOM 731 C C . LEU A 1 96 ? -18.616 2.580 12.909 1.00 96.88 96 LEU A C 1
ATOM 733 O O . LEU A 1 96 ? -19.559 2.122 13.557 1.00 96.88 96 LEU A O 1
ATOM 737 N N . PRO A 1 97 ? -18.662 3.857 12.467 1.00 96.62 97 PRO A N 1
ATOM 738 C CA . PRO A 1 97 ? -19.910 4.631 12.498 1.00 96.62 97 PRO A CA 1
ATOM 739 C C . PRO A 1 97 ? -21.088 3.943 11.799 1.00 96.62 97 PRO A C 1
ATOM 741 O O . PRO A 1 97 ? -22.227 4.091 12.224 1.00 96.62 97 PRO A O 1
ATOM 744 N N . ASN A 1 98 ? -20.811 3.117 10.787 1.00 94.25 98 ASN A N 1
ATOM 745 C CA . ASN A 1 98 ? -21.796 2.259 10.123 1.00 94.25 98 ASN A CA 1
ATOM 746 C C . ASN A 1 98 ? -22.164 0.983 10.918 1.00 94.25 98 ASN A C 1
ATOM 748 O O . ASN A 1 98 ? -22.840 0.105 10.390 1.00 94.25 98 ASN A O 1
ATOM 752 N N . GLY A 1 99 ? -21.688 0.831 12.158 1.00 94.81 99 GLY A N 1
ATOM 753 C CA . GLY A 1 99 ? -21.930 -0.336 13.013 1.00 94.81 99 GLY A CA 1
ATOM 754 C C . GLY A 1 99 ? -21.050 -1.555 12.712 1.00 94.81 99 GLY A C 1
ATOM 755 O O . GLY A 1 99 ? -21.090 -2.536 13.458 1.00 94.81 99 GLY A O 1
ATOM 756 N N . LYS A 1 100 ? -20.222 -1.519 11.661 1.00 95.25 100 LYS A N 1
ATOM 757 C CA . LYS A 1 100 ? -19.346 -2.639 11.298 1.00 95.25 100 LYS A CA 1
ATOM 758 C C . LYS A 1 100 ? -18.191 -2.780 12.289 1.00 95.25 100 LYS A C 1
ATOM 760 O O . LYS A 1 100 ? -17.477 -1.819 12.555 1.00 95.25 100 LYS A O 1
ATOM 765 N N . LYS A 1 101 ? -17.931 -3.991 12.785 1.00 95.56 101 LYS A N 1
ATOM 766 C CA . LYS A 1 101 ? -16.708 -4.267 13.556 1.00 95.56 101 LYS A CA 1
ATOM 767 C C . LYS A 1 101 ? -15.482 -4.271 12.643 1.00 95.56 101 LYS A C 1
ATOM 769 O O . LYS A 1 101 ? -15.478 -4.941 11.611 1.00 95.56 101 LYS A O 1
ATOM 774 N N . LEU A 1 102 ? -14.434 -3.555 13.041 1.00 95.94 102 LEU A N 1
ATOM 775 C CA . LEU A 1 102 ? -13.172 -3.524 12.311 1.00 95.94 102 LEU A CA 1
ATOM 776 C C . LEU A 1 102 ? -12.425 -4.848 12.498 1.00 95.94 102 LEU A C 1
ATOM 778 O O . LEU A 1 102 ? -12.088 -5.235 13.615 1.00 95.94 102 LEU A O 1
ATOM 782 N N . GLY A 1 103 ? -12.144 -5.530 11.391 1.00 94.19 103 GLY A N 1
ATOM 783 C CA . GLY A 1 103 ? -11.333 -6.746 11.375 1.00 94.19 103 GLY A CA 1
ATOM 784 C C . GLY A 1 103 ? -9.855 -6.481 11.091 1.00 94.19 103 GLY A C 1
ATOM 785 O O . GLY A 1 103 ? -9.458 -5.384 10.677 1.00 94.19 103 GLY A O 1
ATOM 786 N N . LYS A 1 104 ? -9.031 -7.520 11.272 1.00 92.25 104 LYS A N 1
ATOM 787 C CA . LYS A 1 104 ? -7.692 -7.563 10.669 1.00 92.25 104 LYS A CA 1
ATOM 788 C C . LYS A 1 104 ? -7.832 -7.649 9.152 1.00 92.25 104 LYS A C 1
ATOM 790 O O . LYS A 1 104 ? -8.751 -8.297 8.659 1.00 92.25 104 LYS A O 1
ATOM 795 N N . CYS A 1 105 ? -6.907 -7.020 8.440 1.00 92.81 105 CYS A N 1
ATOM 796 C CA . CYS A 1 105 ? -6.857 -7.132 6.994 1.00 92.81 105 CYS A CA 1
ATOM 797 C C . CYS A 1 105 ? -6.456 -8.538 6.549 1.00 92.81 105 CYS A C 1
ATOM 799 O O . CYS A 1 105 ? -5.569 -9.153 7.143 1.00 92.81 105 CYS A O 1
ATOM 801 N N . ILE A 1 106 ? -7.112 -9.028 5.497 1.00 94.50 106 ILE A N 1
ATOM 802 C CA . ILE A 1 106 ? -6.747 -10.263 4.806 1.00 94.50 106 ILE A CA 1
ATOM 803 C C . ILE A 1 106 ? -6.131 -9.862 3.472 1.00 94.50 106 ILE A C 1
ATOM 805 O O . ILE A 1 106 ? -6.800 -9.272 2.627 1.00 94.50 106 ILE A O 1
ATOM 809 N N . ARG A 1 107 ? -4.843 -10.163 3.300 1.00 96.69 107 ARG A N 1
ATOM 810 C CA . ARG A 1 107 ? -4.115 -9.878 2.063 1.00 96.69 107 ARG A CA 1
ATOM 811 C C . ARG A 1 107 ? -4.397 -10.985 1.059 1.00 96.69 107 ARG A C 1
ATOM 813 O O . ARG A 1 107 ? -4.106 -12.148 1.332 1.00 96.69 107 ARG A O 1
ATOM 820 N N . GLN A 1 108 ? -4.988 -10.623 -0.070 1.00 96.88 108 GLN A N 1
ATOM 821 C CA . GLN A 1 108 ? -5.335 -11.547 -1.148 1.00 96.88 108 GLN A CA 1
ATOM 822 C C . GLN A 1 108 ? -4.357 -11.381 -2.313 1.00 96.88 108 GLN A C 1
ATOM 824 O O . GLN A 1 108 ? -3.745 -10.321 -2.459 1.00 96.88 108 GLN A O 1
ATOM 829 N N . GLU A 1 109 ? -4.210 -12.423 -3.131 1.00 97.62 109 GLU A N 1
ATOM 830 C CA . GLU A 1 109 ? -3.480 -12.309 -4.395 1.00 97.62 109 GLU A CA 1
ATOM 831 C C . GLU A 1 109 ? -4.230 -11.314 -5.290 1.00 97.62 109 GLU A C 1
ATOM 833 O O . GLU A 1 109 ? -5.457 -11.373 -5.388 1.00 97.62 109 GLU A O 1
ATOM 838 N N . PHE A 1 110 ? -3.516 -10.371 -5.899 1.00 97.38 110 PHE A N 1
ATOM 839 C CA . PHE A 1 110 ? -4.110 -9.234 -6.600 1.00 97.38 110 PHE A CA 1
ATOM 840 C C . PHE A 1 110 ? -5.092 -9.635 -7.718 1.00 97.38 110 PHE A C 1
ATOM 842 O O . PHE A 1 110 ? -6.134 -8.999 -7.883 1.00 97.38 110 PHE A O 1
ATOM 849 N N . ARG A 1 111 ? -4.805 -10.707 -8.464 1.00 96.06 111 ARG A N 1
ATOM 850 C CA . ARG A 1 111 ? -5.666 -11.235 -9.540 1.00 96.06 111 ARG A CA 1
ATOM 851 C C . ARG A 1 111 ? -6.913 -11.935 -9.016 1.00 96.06 111 ARG A C 1
ATOM 853 O O . ARG A 1 111 ? -7.848 -12.140 -9.781 1.00 96.06 111 ARG A O 1
ATOM 860 N N . MET A 1 112 ? -6.946 -12.266 -7.728 1.00 96.81 112 MET A N 1
ATOM 861 C CA . MET A 1 112 ? -8.111 -12.848 -7.061 1.00 96.81 112 MET A CA 1
ATOM 862 C C . MET A 1 112 ? -9.055 -11.792 -6.472 1.00 96.81 112 MET A C 1
ATOM 864 O O . MET A 1 112 ? -10.095 -12.153 -5.921 1.00 96.81 112 MET A O 1
ATOM 868 N N . LEU A 1 113 ? -8.713 -10.502 -6.563 1.00 96.81 113 LEU A N 1
ATOM 869 C CA . LEU A 1 113 ? -9.633 -9.423 -6.215 1.00 96.81 113 LEU A CA 1
ATOM 870 C C . LEU A 1 113 ? -10.770 -9.355 -7.238 1.00 96.81 113 LEU A C 1
ATOM 872 O O . LEU A 1 113 ? -10.516 -9.360 -8.449 1.00 96.81 113 LEU A O 1
ATOM 876 N N . SER A 1 114 ? -12.006 -9.201 -6.752 1.00 96.81 114 SER A N 1
ATOM 877 C CA . SER A 1 114 ? -13.124 -8.819 -7.620 1.00 96.81 114 SER A CA 1
ATOM 878 C C . SER A 1 114 ? -12.848 -7.465 -8.275 1.00 96.81 114 SER A C 1
ATOM 880 O O . SER A 1 114 ? -12.026 -6.679 -7.789 1.00 96.81 114 SER A O 1
ATOM 882 N N . ASP A 1 115 ? -13.551 -7.162 -9.362 1.00 96.31 115 ASP A N 1
ATOM 883 C CA . ASP A 1 115 ? -13.376 -5.881 -10.040 1.00 96.31 115 ASP A CA 1
ATOM 884 C C . ASP A 1 115 ? -13.725 -4.709 -9.108 1.00 96.31 115 ASP A C 1
ATOM 886 O O . ASP A 1 115 ? -12.991 -3.723 -9.064 1.00 96.31 115 ASP A O 1
ATOM 890 N N . GLU A 1 116 ? -14.744 -4.837 -8.254 1.00 96.69 116 GLU A N 1
ATOM 891 C CA . GLU A 1 116 ? -15.089 -3.818 -7.253 1.00 96.69 116 GLU A CA 1
ATOM 892 C C . GLU A 1 116 ? -13.970 -3.622 -6.224 1.00 96.69 116 GLU A C 1
ATOM 894 O O . GLU A 1 116 ? -13.615 -2.485 -5.901 1.00 96.69 116 GLU A O 1
ATOM 899 N N . GLN A 1 117 ? -13.385 -4.715 -5.719 1.00 96.94 117 GLN A N 1
ATOM 900 C CA . GLN A 1 117 ? -12.265 -4.647 -4.777 1.00 96.94 117 GLN A CA 1
ATOM 901 C C . GLN A 1 117 ? -11.039 -3.991 -5.424 1.00 96.94 117 GLN A C 1
ATOM 903 O O . GLN A 1 117 ? -10.385 -3.147 -4.805 1.00 96.94 117 GLN A O 1
ATOM 908 N N . ARG A 1 118 ? -10.749 -4.340 -6.681 1.00 97.12 118 ARG A N 1
ATOM 909 C CA . ARG A 1 118 ? -9.627 -3.789 -7.446 1.00 97.12 118 ARG A CA 1
ATOM 910 C C . ARG A 1 118 ? -9.820 -2.296 -7.722 1.00 97.12 118 ARG A C 1
ATOM 912 O O . ARG A 1 118 ? -8.907 -1.507 -7.486 1.00 97.12 118 ARG A O 1
ATOM 919 N N . GLN A 1 119 ? -11.024 -1.878 -8.113 1.00 97.12 119 GLN A N 1
ATOM 920 C CA . GLN A 1 119 ? -11.348 -0.460 -8.303 1.00 97.12 119 GLN A CA 1
ATOM 921 C C . GLN A 1 119 ? -11.285 0.333 -6.990 1.00 97.12 119 GLN A C 1
ATOM 923 O O . GLN A 1 119 ? -10.768 1.454 -6.970 1.00 97.12 119 GLN A O 1
ATOM 928 N N . ALA A 1 120 ? -11.742 -0.245 -5.874 1.00 97.94 120 ALA A N 1
ATOM 929 C CA . ALA A 1 120 ? -11.598 0.368 -4.554 1.00 97.94 120 ALA A CA 1
ATOM 930 C C . ALA A 1 120 ? -10.119 0.540 -4.166 1.00 97.94 120 ALA A C 1
ATOM 932 O O . ALA A 1 120 ? -9.737 1.608 -3.674 1.00 97.94 120 ALA A O 1
ATOM 933 N N . TYR A 1 121 ? -9.274 -0.459 -4.446 1.00 98.00 121 TYR A N 1
ATOM 934 C CA . TYR A 1 121 ? -7.823 -0.378 -4.260 1.00 98.00 121 TYR A CA 1
ATOM 935 C C . TYR A 1 121 ? -7.201 0.747 -5.102 1.00 98.00 121 TYR A C 1
ATOM 937 O O . TYR A 1 121 ? -6.510 1.610 -4.557 1.00 98.00 121 TYR A O 1
ATOM 945 N N . PHE A 1 122 ? -7.516 0.818 -6.400 1.00 97.69 122 PHE A N 1
ATOM 946 C CA . PHE A 1 122 ? -7.018 1.876 -7.286 1.00 97.69 122 PHE A CA 1
ATOM 947 C C . PHE A 1 122 ? -7.448 3.274 -6.846 1.00 97.69 122 PHE A C 1
ATOM 949 O O . PHE A 1 122 ? -6.631 4.195 -6.821 1.00 97.69 122 PHE A O 1
ATOM 956 N N . LYS A 1 123 ? -8.720 3.453 -6.471 1.00 97.88 123 LYS A N 1
ATOM 957 C CA . LYS A 1 123 ? -9.219 4.739 -5.965 1.00 97.88 123 LYS A CA 1
ATOM 958 C C . LYS A 1 123 ? -8.496 5.146 -4.678 1.00 97.88 123 LYS A C 1
ATOM 960 O O . LYS A 1 123 ? -8.099 6.299 -4.552 1.00 97.88 123 LYS A O 1
ATOM 965 N N . THR A 1 124 ? -8.280 4.195 -3.770 1.00 98.19 124 THR A N 1
ATOM 966 C CA . THR A 1 124 ? -7.570 4.416 -2.500 1.00 98.19 124 THR A CA 1
ATOM 967 C C . THR A 1 124 ? -6.128 4.855 -2.726 1.00 98.19 124 THR A C 1
ATOM 969 O O . THR A 1 124 ? -5.689 5.843 -2.147 1.00 98.19 124 THR A O 1
ATOM 972 N N . LEU A 1 125 ? -5.394 4.173 -3.607 1.00 97.56 125 LEU A N 1
ATOM 973 C CA . LEU A 1 125 ? -4.009 4.537 -3.898 1.00 97.56 125 LEU A CA 1
ATOM 974 C C . LEU A 1 125 ? -3.884 5.882 -4.623 1.00 97.56 125 LEU A C 1
ATOM 976 O O . LEU A 1 125 ? -2.963 6.642 -4.332 1.00 97.56 125 LEU A O 1
ATOM 980 N N . LYS A 1 126 ? -4.821 6.217 -5.519 1.00 96.31 126 LYS A N 1
ATOM 981 C CA . LYS A 1 126 ? -4.877 7.547 -6.148 1.00 96.31 126 LYS A CA 1
ATOM 982 C C . LYS A 1 126 ? -5.128 8.660 -5.138 1.00 96.31 126 LYS A C 1
ATOM 984 O O . LYS A 1 126 ? -4.465 9.688 -5.226 1.00 96.31 126 LYS A O 1
ATOM 989 N N . GLU A 1 127 ? -6.012 8.439 -4.167 1.00 96.06 127 GLU A N 1
ATOM 990 C CA . GLU A 1 127 ? -6.211 9.378 -3.058 1.00 96.06 127 GLU A CA 1
ATOM 991 C C . GLU A 1 127 ? -4.910 9.577 -2.269 1.00 96.06 127 GLU A C 1
ATOM 993 O O . GLU A 1 127 ? -4.465 10.707 -2.082 1.00 96.06 127 GLU A O 1
ATOM 998 N N . MET A 1 128 ? -4.240 8.479 -1.901 1.00 94.69 128 MET A N 1
ATOM 999 C CA . MET A 1 128 ? -2.961 8.541 -1.186 1.00 94.69 128 MET A CA 1
ATOM 1000 C C . MET A 1 128 ? -1.859 9.243 -1.987 1.00 94.69 128 MET A C 1
ATOM 1002 O O . MET A 1 128 ? -0.961 9.867 -1.426 1.00 94.69 128 MET A O 1
ATOM 1006 N N . LYS A 1 129 ? -1.869 9.117 -3.316 1.00 91.88 129 LYS A N 1
ATOM 1007 C CA . LYS A 1 129 ? -0.923 9.835 -4.171 1.00 91.88 129 LYS A CA 1
ATOM 1008 C C . LYS A 1 129 ? -1.239 11.329 -4.210 1.00 91.88 129 LYS A C 1
ATOM 1010 O O . LYS A 1 129 ? -0.312 12.127 -4.115 1.00 91.88 129 LYS A O 1
ATOM 1015 N N . ALA A 1 130 ? -2.515 11.696 -4.324 1.00 90.81 130 ALA A N 1
ATOM 1016 C CA . ALA A 1 130 ? -2.965 13.084 -4.414 1.00 90.81 130 ALA A CA 1
ATOM 1017 C C . ALA A 1 130 ? -2.739 13.877 -3.116 1.00 90.81 130 ALA A C 1
ATOM 1019 O O . ALA A 1 130 ? -2.420 15.062 -3.172 1.00 90.81 130 ALA A O 1
ATOM 1020 N N . ASN A 1 131 ? -2.866 13.226 -1.957 1.00 85.25 131 ASN A N 1
ATOM 1021 C CA . ASN A 1 131 ? -2.694 13.858 -0.646 1.00 85.25 131 ASN A CA 1
ATOM 1022 C C . ASN A 1 131 ? -1.278 13.687 -0.045 1.00 85.25 131 ASN A C 1
ATOM 1024 O O . ASN A 1 131 ? -1.050 14.074 1.099 1.00 85.25 131 ASN A O 1
ATOM 1028 N N . ASN A 1 132 ? -0.333 13.120 -0.807 1.00 86.06 132 ASN A N 1
ATOM 1029 C CA . ASN A 1 132 ? 1.048 12.797 -0.411 1.00 86.06 132 ASN A CA 1
ATOM 1030 C C . ASN A 1 132 ? 1.244 11.692 0.633 1.00 86.06 132 ASN A C 1
ATOM 1032 O O . ASN A 1 132 ? 2.384 11.432 1.018 1.00 86.06 132 ASN A O 1
ATOM 1036 N N . ASP A 1 133 ? 0.211 10.967 1.042 1.00 86.94 133 ASP A N 1
ATOM 1037 C CA . ASP A 1 133 ? 0.374 9.793 1.905 1.00 86.94 133 ASP A CA 1
ATOM 1038 C C . ASP A 1 133 ? 1.294 8.740 1.250 1.00 86.94 133 ASP A C 1
ATOM 1040 O O . ASP A 1 133 ? 2.163 8.156 1.900 1.00 86.94 133 ASP A O 1
ATOM 1044 N N . TYR A 1 134 ? 1.193 8.547 -0.069 1.00 89.12 134 TYR A N 1
ATOM 1045 C CA . TYR A 1 134 ? 2.100 7.661 -0.809 1.00 89.12 134 TYR A CA 1
ATOM 1046 C C . TYR A 1 134 ? 3.555 8.171 -0.781 1.00 89.12 134 TYR A C 1
ATOM 1048 O O . TYR A 1 134 ? 4.501 7.382 -0.757 1.00 89.12 134 TYR A O 1
ATOM 1056 N N . LEU A 1 135 ? 3.752 9.496 -0.764 1.00 84.12 135 LEU A N 1
ATOM 1057 C CA . LEU A 1 135 ? 5.078 10.116 -0.698 1.00 84.12 135 LEU A CA 1
ATOM 1058 C C . LEU A 1 135 ? 5.752 9.865 0.657 1.00 84.12 135 LEU A C 1
ATOM 1060 O O . LEU A 1 135 ? 6.962 9.636 0.690 1.00 84.12 135 LEU A O 1
ATOM 1064 N N . VAL A 1 136 ? 4.989 9.844 1.754 1.00 82.75 136 VAL A N 1
ATOM 1065 C CA . VAL A 1 136 ? 5.510 9.561 3.103 1.00 82.75 136 VAL A CA 1
ATOM 1066 C C . VAL A 1 136 ? 6.199 8.196 3.147 1.00 82.75 136 VAL A C 1
ATOM 1068 O O . VAL A 1 136 ? 7.375 8.113 3.495 1.00 82.75 136 VAL A O 1
ATOM 1071 N N . VAL A 1 137 ? 5.520 7.122 2.730 1.00 84.75 137 VAL A N 1
ATOM 1072 C CA . VAL A 1 137 ? 6.107 5.766 2.755 1.00 84.75 137 VAL A CA 1
ATOM 1073 C C . VAL A 1 137 ? 7.269 5.598 1.775 1.00 84.75 137 VAL A C 1
ATOM 1075 O O . VAL A 1 137 ? 8.247 4.925 2.100 1.00 84.75 137 VAL A O 1
ATOM 1078 N N . ALA A 1 138 ? 7.204 6.242 0.605 1.00 87.38 138 ALA A N 1
ATOM 1079 C CA . ALA A 1 138 ? 8.302 6.235 -0.359 1.00 87.38 138 ALA A CA 1
ATOM 1080 C C . ALA A 1 138 ? 9.552 6.936 0.203 1.00 87.38 138 ALA A C 1
ATOM 1082 O O . ALA A 1 138 ? 10.671 6.457 0.016 1.00 87.38 138 ALA A O 1
ATOM 1083 N N . THR A 1 139 ? 9.359 8.036 0.934 1.00 80.56 139 THR A N 1
ATOM 1084 C CA . THR A 1 139 ? 10.440 8.792 1.582 1.00 80.56 139 THR A CA 1
ATOM 1085 C C . THR A 1 139 ? 11.058 7.999 2.733 1.00 80.56 139 THR A C 1
ATOM 1087 O O . THR A 1 139 ? 12.281 7.911 2.813 1.00 80.56 139 THR A O 1
ATOM 1090 N N . LEU A 1 140 ? 10.236 7.344 3.564 1.00 80.62 140 LEU A N 1
ATOM 1091 C CA . LEU A 1 140 ? 10.715 6.462 4.637 1.00 80.62 140 LEU A CA 1
ATOM 1092 C C . LEU A 1 140 ? 11.595 5.324 4.093 1.00 80.62 140 LEU A C 1
ATOM 1094 O O . LEU A 1 140 ? 12.634 5.015 4.674 1.00 80.62 140 LEU A O 1
ATOM 1098 N N . HIS A 1 141 ? 11.211 4.720 2.963 1.00 85.94 141 HIS A N 1
ATOM 1099 C CA . HIS A 1 141 ? 12.018 3.690 2.297 1.00 85.94 141 HIS A CA 1
ATOM 1100 C C . HIS A 1 141 ? 13.320 4.233 1.717 1.00 85.94 141 HIS A C 1
ATOM 1102 O O . HIS A 1 141 ? 14.379 3.673 2.001 1.00 85.94 141 HIS A O 1
ATOM 1108 N N . LYS A 1 142 ? 13.266 5.346 0.974 1.00 81.81 142 LYS A N 1
ATOM 1109 C CA . LYS A 1 142 ? 14.462 5.988 0.409 1.00 81.81 142 LYS A CA 1
ATOM 1110 C C . LYS A 1 142 ? 15.481 6.330 1.491 1.00 81.81 142 LYS A C 1
ATOM 1112 O O . LYS A 1 142 ? 16.667 6.076 1.315 1.00 81.81 142 LYS A O 1
ATOM 1117 N N . GLN A 1 143 ? 15.018 6.859 2.614 1.00 74.62 143 GLN A N 1
ATOM 1118 C CA . GLN A 1 143 ? 15.902 7.172 3.719 1.00 74.62 143 GLN A CA 1
ATOM 1119 C C . GLN A 1 143 ? 16.505 5.920 4.354 1.00 74.62 143 GLN A C 1
ATOM 1121 O O . GLN A 1 143 ? 17.710 5.858 4.557 1.00 74.62 143 GLN A O 1
ATOM 1126 N N . ALA A 1 144 ? 15.700 4.892 4.626 1.00 77.00 144 ALA A N 1
ATOM 1127 C CA . ALA A 1 144 ? 16.230 3.661 5.202 1.00 77.00 144 ALA A CA 1
ATOM 1128 C C . ALA A 1 144 ? 17.186 2.914 4.251 1.00 77.00 144 ALA A C 1
ATOM 1130 O O . ALA A 1 144 ? 18.005 2.113 4.706 1.00 77.00 144 ALA A O 1
ATOM 1131 N N . TRP A 1 145 ? 17.088 3.158 2.940 1.00 78.06 145 TRP A N 1
ATOM 1132 C CA . TRP A 1 145 ? 18.112 2.780 1.970 1.00 78.06 145 TRP A CA 1
ATOM 1133 C C . TRP A 1 145 ? 19.400 3.589 2.159 1.00 78.06 145 TRP A C 1
ATOM 1135 O O . TRP A 1 145 ? 20.464 2.985 2.281 1.00 78.06 145 TRP A O 1
ATOM 1145 N N . ASP A 1 146 ? 19.307 4.922 2.215 1.00 74.06 146 ASP A N 1
ATOM 1146 C CA . ASP A 1 146 ? 20.468 5.808 2.394 1.00 74.06 146 ASP A CA 1
ATOM 1147 C C . ASP A 1 146 ? 21.214 5.530 3.708 1.00 74.06 146 ASP A C 1
ATOM 1149 O O . ASP A 1 146 ? 22.441 5.593 3.751 1.00 74.06 146 ASP A O 1
ATOM 1153 N N . ASP A 1 147 ? 20.475 5.152 4.751 1.00 68.00 147 ASP A N 1
ATOM 1154 C CA . ASP A 1 147 ? 21.007 4.815 6.072 1.00 68.00 147 ASP A CA 1
ATOM 1155 C C . ASP A 1 147 ? 21.506 3.355 6.163 1.00 68.00 147 ASP A C 1
ATOM 1157 O O . ASP A 1 147 ? 21.997 2.924 7.206 1.00 68.00 147 ASP A O 1
ATOM 1161 N N . GLY A 1 148 ? 21.351 2.555 5.098 1.00 70.19 148 GLY A N 1
ATOM 1162 C CA . GLY A 1 148 ? 21.750 1.143 5.069 1.00 70.19 148 GLY A CA 1
ATOM 1163 C C . GLY A 1 148 ? 20.927 0.223 5.982 1.00 70.19 148 GLY A C 1
ATOM 1164 O O . GLY A 1 148 ? 21.314 -0.921 6.211 1.00 70.19 148 GLY A O 1
ATOM 1165 N N . ALA A 1 149 ? 19.796 0.696 6.507 1.00 71.25 149 ALA A N 1
ATOM 1166 C CA . ALA A 1 149 ? 19.013 0.010 7.535 1.00 71.25 149 ALA A CA 1
ATOM 1167 C C . ALA A 1 149 ? 17.996 -1.000 6.971 1.00 71.25 149 ALA A C 1
ATOM 1169 O O . ALA A 1 149 ? 17.665 -1.989 7.632 1.00 71.25 149 ALA A O 1
ATOM 1170 N N . ALA A 1 150 ? 17.479 -0.761 5.760 1.00 77.31 150 ALA A N 1
ATOM 1171 C CA . ALA A 1 150 ? 16.381 -1.553 5.195 1.00 77.31 150 ALA A CA 1
ATOM 1172 C C . ALA A 1 150 ? 16.822 -2.749 4.333 1.00 77.31 150 ALA A C 1
ATOM 1174 O O . ALA A 1 150 ? 15.999 -3.622 4.070 1.00 77.31 150 ALA A O 1
ATOM 1175 N N . HIS A 1 151 ? 18.076 -2.810 3.872 1.00 85.25 151 HIS A N 1
ATOM 1176 C CA . HIS A 1 151 ? 18.536 -3.805 2.889 1.00 85.25 151 HIS A CA 1
ATOM 1177 C C . HIS A 1 151 ? 19.863 -4.448 3.294 1.00 85.25 151 HIS A C 1
ATOM 1179 O O . HIS A 1 151 ? 20.578 -3.938 4.148 1.00 85.25 151 HIS A O 1
ATOM 1185 N N . ASN A 1 152 ? 20.196 -5.575 2.658 1.00 80.69 152 ASN A N 1
ATOM 1186 C CA . ASN A 1 152 ? 21.484 -6.273 2.787 1.00 80.69 152 ASN A CA 1
ATOM 1187 C C . ASN A 1 152 ? 21.836 -6.781 4.200 1.00 80.69 152 ASN A C 1
ATOM 1189 O O . ASN A 1 152 ? 22.981 -7.145 4.445 1.00 80.69 152 ASN A O 1
ATOM 1193 N N . GLY A 1 153 ? 20.860 -6.866 5.111 1.00 81.38 153 GLY A N 1
ATOM 1194 C CA . GLY A 1 153 ? 21.073 -7.310 6.487 1.00 81.38 153 GLY A CA 1
ATOM 1195 C C . GLY A 1 153 ? 19.856 -7.969 7.137 1.00 81.38 153 GLY A C 1
ATOM 1196 O O . GLY A 1 153 ? 18.788 -8.064 6.525 1.00 81.38 153 GLY A O 1
ATOM 1197 N N . PRO A 1 154 ? 19.986 -8.402 8.407 1.00 82.31 154 PRO A N 1
ATOM 1198 C CA . PRO A 1 154 ? 18.933 -9.125 9.126 1.00 82.31 154 PRO A CA 1
ATOM 1199 C C . PRO A 1 154 ? 17.666 -8.284 9.349 1.00 82.31 154 PRO A C 1
ATOM 1201 O O . PRO A 1 154 ? 16.583 -8.837 9.539 1.00 82.31 154 PRO A O 1
ATOM 1204 N N . CYS A 1 155 ? 17.779 -6.955 9.275 1.00 81.56 155 CYS A N 1
ATOM 1205 C CA . CYS A 1 155 ? 16.651 -6.037 9.398 1.00 81.56 155 CYS A CA 1
ATOM 1206 C C . CYS A 1 155 ? 15.762 -5.968 8.145 1.00 81.56 155 CYS A C 1
ATOM 1208 O O . CYS A 1 155 ? 14.674 -5.405 8.233 1.00 81.56 155 CYS A O 1
ATOM 1210 N N . PHE A 1 156 ? 16.156 -6.573 7.014 1.00 84.50 156 PHE A N 1
ATOM 1211 C CA . PHE A 1 156 ? 15.408 -6.497 5.752 1.00 84.50 156 PHE A CA 1
ATOM 1212 C C . PHE A 1 156 ? 13.929 -6.878 5.911 1.00 84.50 156 PHE A C 1
ATOM 1214 O O . PHE A 1 156 ? 13.041 -6.080 5.609 1.00 84.50 156 PHE A O 1
ATOM 1221 N N . LEU A 1 157 ? 13.650 -8.073 6.438 1.00 88.50 157 LEU A N 1
ATOM 1222 C CA . LEU A 1 157 ? 12.280 -8.560 6.621 1.00 88.50 157 LEU A CA 1
ATOM 1223 C C . LEU A 1 157 ? 11.481 -7.777 7.677 1.00 88.50 157 LEU A C 1
ATOM 1225 O O . LEU A 1 157 ? 10.362 -7.363 7.363 1.00 88.50 157 LEU A O 1
ATOM 1229 N N . PRO A 1 158 ? 11.975 -7.564 8.916 1.00 86.69 158 PRO A N 1
ATOM 1230 C CA . PRO A 1 158 ? 11.198 -6.838 9.918 1.00 86.69 158 PRO A CA 1
ATOM 1231 C C . PRO A 1 158 ? 10.956 -5.373 9.530 1.00 86.69 158 PRO A C 1
ATOM 1233 O O . PRO A 1 158 ? 9.845 -4.889 9.735 1.00 86.69 158 PRO A O 1
ATOM 1236 N N . TRP A 1 159 ? 11.923 -4.692 8.906 1.00 87.19 159 TRP A N 1
ATOM 1237 C CA . TRP A 1 159 ? 11.753 -3.301 8.479 1.00 87.19 159 TRP A CA 1
ATOM 1238 C C . TRP A 1 159 ? 10.665 -3.172 7.399 1.00 87.19 159 TRP A C 1
ATOM 1240 O O . TRP A 1 159 ? 9.724 -2.391 7.556 1.00 87.19 159 TRP A O 1
ATOM 1250 N N . HIS A 1 160 ? 10.706 -4.009 6.353 1.00 92.81 160 HIS A N 1
ATOM 1251 C CA . HIS A 1 160 ? 9.678 -3.990 5.304 1.00 92.81 160 HIS A CA 1
ATOM 1252 C C . HIS A 1 160 ? 8.307 -4.431 5.830 1.00 92.81 160 HIS A C 1
ATOM 1254 O O . HIS A 1 160 ? 7.283 -3.903 5.397 1.00 92.81 160 HIS A O 1
ATOM 1260 N N . ARG A 1 161 ? 8.254 -5.361 6.793 1.00 92.50 161 ARG A N 1
ATOM 1261 C CA . ARG A 1 161 ? 6.996 -5.760 7.440 1.00 92.50 161 ARG A CA 1
ATOM 1262 C C . ARG A 1 161 ? 6.325 -4.582 8.144 1.00 92.50 161 ARG A C 1
ATOM 1264 O O . ARG A 1 161 ? 5.113 -4.411 8.000 1.00 92.50 161 ARG A O 1
ATOM 1271 N N . GLU A 1 162 ? 7.096 -3.782 8.875 1.00 89.69 162 GLU A N 1
ATOM 1272 C CA . GLU A 1 162 ? 6.582 -2.586 9.544 1.00 89.69 162 GLU A CA 1
ATOM 1273 C C . GLU A 1 162 ? 6.188 -1.496 8.539 1.00 89.69 162 GLU A C 1
ATOM 1275 O O . GLU A 1 162 ? 5.103 -0.929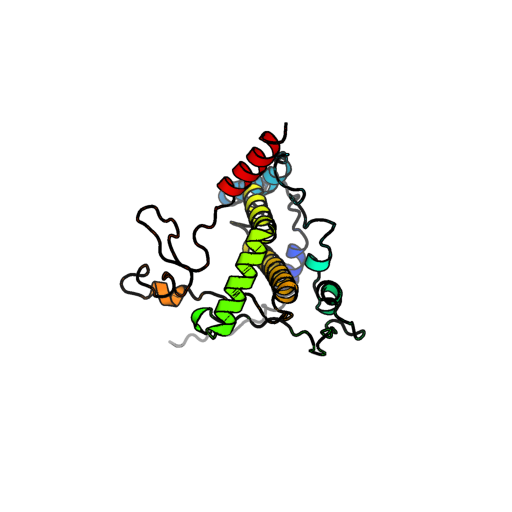 8.677 1.00 89.69 162 GLU A O 1
ATOM 1280 N N . LEU A 1 163 ? 6.970 -1.278 7.471 1.00 90.56 163 LEU A N 1
ATOM 1281 C CA . LEU A 1 163 ? 6.587 -0.356 6.393 1.00 90.56 163 LEU A CA 1
ATOM 1282 C C . LEU A 1 163 ? 5.249 -0.765 5.750 1.00 90.56 163 LEU A C 1
ATOM 1284 O O . LEU A 1 163 ? 4.364 0.072 5.576 1.00 90.56 163 LEU A O 1
ATOM 1288 N N . LEU A 1 164 ? 5.058 -2.054 5.444 1.00 95.38 164 LEU A N 1
ATOM 1289 C CA . LEU A 1 164 ? 3.806 -2.548 4.861 1.00 95.38 164 LEU A CA 1
ATOM 1290 C C . LEU A 1 164 ? 2.622 -2.427 5.827 1.00 95.38 164 LEU A C 1
ATOM 1292 O O . LEU A 1 164 ? 1.496 -2.223 5.379 1.00 95.38 164 LEU A O 1
ATOM 1296 N N . LYS A 1 165 ? 2.846 -2.562 7.141 1.00 92.88 165 LYS A N 1
ATOM 1297 C CA . LYS A 1 165 ? 1.810 -2.314 8.156 1.00 92.88 165 LYS A CA 1
ATOM 1298 C C . LYS A 1 165 ? 1.387 -0.845 8.138 1.00 92.88 165 LYS A C 1
ATOM 1300 O O . LYS A 1 165 ? 0.193 -0.573 8.092 1.00 92.88 165 LYS A O 1
ATOM 1305 N N . VAL A 1 166 ? 2.348 0.080 8.148 1.00 91.50 166 VAL A N 1
ATOM 1306 C CA . VAL A 1 166 ? 2.089 1.527 8.055 1.00 91.50 166 VAL A CA 1
ATOM 1307 C C . VAL A 1 166 ? 1.305 1.846 6.785 1.00 91.50 166 VAL A C 1
ATOM 1309 O O . VAL A 1 166 ? 0.252 2.474 6.862 1.00 91.50 166 VAL A O 1
ATOM 1312 N N . PHE A 1 167 ? 1.763 1.347 5.636 1.00 95.31 167 PHE A N 1
ATOM 1313 C CA . PHE A 1 167 ? 1.089 1.558 4.358 1.00 95.31 167 PHE A CA 1
ATOM 1314 C C . PHE A 1 167 ? -0.352 1.029 4.367 1.00 95.31 167 PHE A C 1
ATOM 1316 O O . PHE A 1 167 ? -1.264 1.719 3.923 1.00 95.31 167 PHE A O 1
ATOM 1323 N N . GLU A 1 168 ? -0.586 -0.154 4.944 1.00 96.69 168 GLU A N 1
ATOM 1324 C CA . GLU A 1 168 ? -1.929 -0.725 5.079 1.00 96.69 168 GLU A CA 1
ATOM 1325 C C . GLU A 1 168 ? -2.828 0.098 6.020 1.00 96.69 168 GLU A C 1
ATOM 1327 O O . GLU A 1 168 ? -4.008 0.267 5.726 1.00 96.69 168 GLU A O 1
ATOM 1332 N N . LEU A 1 169 ? -2.305 0.673 7.110 1.00 94.50 169 LEU A N 1
ATOM 1333 C CA . LEU A 1 169 ? -3.075 1.605 7.948 1.00 94.50 169 LEU A CA 1
ATOM 1334 C C . LEU A 1 169 ? -3.460 2.873 7.171 1.00 94.50 169 LEU A C 1
ATOM 1336 O O . LEU A 1 169 ? -4.626 3.262 7.196 1.00 94.50 169 LEU A O 1
ATOM 1340 N N . MET A 1 170 ? -2.523 3.460 6.419 1.00 94.81 170 MET A N 1
ATOM 1341 C CA . MET A 1 170 ? -2.778 4.644 5.586 1.00 94.81 170 MET A CA 1
ATOM 1342 C C . MET A 1 170 ? -3.815 4.355 4.494 1.00 94.81 170 MET A C 1
ATOM 1344 O O . MET A 1 170 ? -4.737 5.142 4.291 1.00 94.81 170 MET A O 1
ATOM 1348 N N . MET A 1 171 ? -3.739 3.186 3.852 1.00 97.19 171 MET A N 1
ATOM 1349 C CA . MET A 1 171 ? -4.751 2.728 2.897 1.00 97.19 171 MET A CA 1
ATOM 1350 C C . MET A 1 171 ? -6.137 2.596 3.534 1.00 97.19 171 MET A C 1
ATOM 1352 O O . MET A 1 171 ? -7.140 2.994 2.938 1.00 97.19 171 MET A O 1
ATOM 1356 N N . ARG A 1 172 ? -6.225 2.040 4.745 1.00 96.19 172 ARG A N 1
ATOM 1357 C CA . ARG A 1 172 ? -7.503 1.887 5.456 1.00 96.19 172 ARG A CA 1
ATOM 1358 C C . ARG A 1 172 ? -8.089 3.225 5.882 1.00 96.19 172 ARG A C 1
ATOM 1360 O O . ARG A 1 172 ? -9.300 3.403 5.812 1.00 96.19 172 ARG A O 1
ATOM 1367 N N . GLU A 1 173 ? -7.242 4.161 6.290 1.00 95.12 173 GLU A N 1
ATOM 1368 C CA . GLU A 1 173 ? -7.656 5.527 6.596 1.00 95.12 173 GLU A CA 1
ATOM 1369 C C . GLU A 1 173 ? -8.169 6.248 5.341 1.00 95.12 173 GLU A C 1
ATOM 1371 O O . GLU A 1 173 ? -9.273 6.794 5.350 1.00 95.12 173 GLU A O 1
ATOM 1376 N N . ALA A 1 174 ? -7.409 6.200 4.242 1.00 96.44 174 ALA A N 1
ATOM 1377 C CA . ALA A 1 174 ? -7.785 6.814 2.973 1.00 96.44 174 ALA A CA 1
ATOM 1378 C C . ALA A 1 174 ? -9.086 6.210 2.427 1.00 96.44 174 ALA A C 1
ATOM 1380 O O . ALA A 1 174 ? -10.041 6.941 2.164 1.00 96.44 174 ALA A O 1
ATOM 1381 N N . SER A 1 175 ? -9.177 4.879 2.338 1.00 97.44 175 SER A N 1
ATOM 1382 C CA . SER A 1 175 ? -10.403 4.198 1.900 1.00 97.44 175 SER A CA 1
ATOM 1383 C C . SER A 1 175 ? -11.596 4.542 2.790 1.00 97.44 175 SER A C 1
ATOM 1385 O O . SER A 1 175 ? -12.677 4.814 2.271 1.00 97.44 175 SER A O 1
ATOM 1387 N N . TYR A 1 176 ? -11.417 4.653 4.107 1.00 96.94 176 TYR A N 1
ATOM 1388 C CA . TYR A 1 176 ? -12.502 5.071 4.986 1.00 96.94 176 TYR A CA 1
ATOM 1389 C C . TYR A 1 176 ? -12.971 6.502 4.689 1.00 96.94 176 TYR A C 1
ATOM 1391 O O . TYR A 1 176 ? -14.176 6.737 4.587 1.00 96.94 176 TYR A O 1
ATOM 1399 N N . LYS A 1 177 ? -12.045 7.442 4.455 1.00 95.31 177 LYS A N 1
ATOM 1400 C CA . LYS A 1 177 ? -12.376 8.827 4.076 1.00 95.31 177 LYS A CA 1
ATOM 1401 C C . LYS A 1 177 ? -13.185 8.890 2.775 1.00 95.31 177 LYS A C 1
ATOM 1403 O O . LYS A 1 177 ? -14.226 9.546 2.741 1.00 95.31 177 LYS A O 1
ATOM 1408 N N . ILE A 1 178 ? -12.748 8.185 1.728 1.00 97.00 178 ILE A N 1
ATOM 1409 C CA . ILE A 1 178 ? -13.315 8.323 0.370 1.00 97.00 178 ILE A CA 1
ATOM 1410 C C . ILE A 1 178 ? -14.387 7.288 -0.013 1.00 97.00 178 ILE A C 1
ATOM 1412 O O . ILE A 1 178 ? -15.062 7.463 -1.034 1.00 97.00 178 ILE A O 1
ATOM 1416 N N . LEU A 1 179 ? -14.526 6.201 0.751 1.00 96.31 179 LEU A N 1
ATOM 1417 C CA . LEU A 1 179 ? -15.464 5.096 0.494 1.00 96.31 179 LEU A CA 1
ATOM 1418 C C . LEU A 1 179 ? -16.343 4.744 1.702 1.00 96.31 179 LEU A C 1
ATOM 1420 O O . LEU A 1 179 ? -17.234 3.911 1.558 1.00 96.31 179 LEU A O 1
ATOM 1424 N N . GLN A 1 180 ? -16.099 5.319 2.888 1.00 94.31 180 GLN A N 1
ATOM 1425 C CA . GLN A 1 180 ? -16.762 4.920 4.142 1.00 94.31 180 GLN A CA 1
ATOM 1426 C C . GLN A 1 180 ? -16.612 3.414 4.448 1.00 94.31 180 GLN A C 1
ATOM 1428 O O . GLN A 1 180 ? -17.448 2.797 5.114 1.00 94.31 180 GLN A O 1
ATOM 1433 N N . SER A 1 181 ? -15.516 2.815 3.971 1.00 92.94 181 SER A N 1
ATOM 1434 C CA . SER A 1 181 ? -15.129 1.426 4.215 1.00 92.94 181 SER A CA 1
ATOM 1435 C C . SER A 1 181 ? -13.640 1.351 4.535 1.00 92.94 181 SER A C 1
ATOM 1437 O O . SER A 1 181 ? -12.829 1.943 3.838 1.00 92.94 181 SER A O 1
ATOM 1439 N N . ALA A 1 182 ? -13.293 0.585 5.571 1.00 94.81 182 ALA A N 1
ATOM 1440 C CA . ALA A 1 182 ? -11.914 0.285 5.963 1.00 94.81 182 ALA A CA 1
ATOM 1441 C C . ALA A 1 182 ? -11.515 -1.164 5.601 1.00 94.81 182 ALA A C 1
ATOM 1443 O O . ALA A 1 182 ? -10.710 -1.789 6.308 1.00 94.81 182 ALA A O 1
ATOM 1444 N N . ASP A 1 183 ? -12.140 -1.711 4.549 1.00 92.50 183 ASP A N 1
ATOM 1445 C CA . ASP A 1 183 ? -11.953 -3.088 4.065 1.00 92.50 183 ASP A CA 1
ATOM 1446 C C . ASP A 1 183 ? -10.937 -3.204 2.927 1.00 92.50 183 ASP A C 1
ATOM 1448 O O . ASP A 1 183 ? -10.580 -4.315 2.535 1.00 92.50 183 ASP A O 1
ATOM 1452 N N . VAL A 1 184 ? -10.465 -2.077 2.389 1.00 96.31 184 VAL A N 1
ATOM 1453 C CA . VAL A 1 184 ? -9.390 -2.080 1.396 1.00 96.31 184 VAL A CA 1
ATOM 1454 C C . VAL A 1 184 ? -8.090 -2.440 2.112 1.00 96.31 184 VAL A C 1
ATOM 1456 O O . VAL A 1 184 ? -7.538 -1.649 2.876 1.00 96.31 184 VAL A O 1
ATOM 1459 N N . CYS A 1 185 ? -7.631 -3.664 1.881 1.00 95.12 185 CYS A N 1
ATOM 1460 C CA . CYS A 1 185 ? -6.407 -4.221 2.445 1.00 95.12 185 CYS A CA 1
ATOM 1461 C C . CYS A 1 185 ? -5.303 -4.273 1.392 1.00 95.12 185 CYS A C 1
ATOM 1463 O O . CYS A 1 185 ? -5.587 -4.222 0.196 1.00 95.12 185 CYS A O 1
ATOM 1465 N N . LEU A 1 186 ? -4.046 -4.385 1.825 1.00 97.56 186 LEU A N 1
ATOM 1466 C CA . LEU A 1 186 ? -2.916 -4.487 0.906 1.00 97.56 186 LEU A CA 1
ATOM 1467 C C . LEU A 1 186 ? -2.924 -5.875 0.232 1.00 97.56 186 LEU A C 1
ATOM 1469 O O . LEU A 1 186 ? -2.701 -6.870 0.926 1.00 97.56 186 LEU A O 1
ATOM 1473 N N . PRO A 1 187 ? -3.162 -5.994 -1.086 1.00 97.81 187 PRO A N 1
ATOM 1474 C CA . PRO A 1 187 ? -2.992 -7.261 -1.783 1.00 97.81 187 PRO A CA 1
ATOM 1475 C C . PRO A 1 187 ? -1.505 -7.604 -1.926 1.00 97.81 187 PRO A C 1
ATOM 1477 O O . PRO A 1 187 ? -0.631 -6.751 -1.758 1.00 97.81 187 PRO A O 1
ATOM 1480 N N . TYR A 1 188 ? -1.218 -8.857 -2.263 1.00 97.81 188 TYR A N 1
ATOM 1481 C CA . TYR A 1 188 ? 0.113 -9.277 -2.697 1.00 97.81 188 TYR A CA 1
ATOM 1482 C C . TYR A 1 188 ? 0.096 -9.662 -4.174 1.00 97.81 188 TYR A C 1
ATOM 1484 O O . TYR A 1 188 ? -0.938 -10.043 -4.721 1.00 97.81 188 TYR A O 1
ATOM 1492 N N . TRP A 1 189 ? 1.259 -9.569 -4.805 1.00 97.25 189 TRP A N 1
ATOM 1493 C CA . TRP A 1 189 ? 1.497 -10.063 -6.152 1.00 97.25 189 TRP A CA 1
ATOM 1494 C C . TRP A 1 189 ? 2.389 -11.299 -6.060 1.00 97.25 189 TRP A C 1
ATOM 1496 O O . TRP A 1 189 ? 3.514 -11.216 -5.561 1.00 97.25 189 TRP A O 1
ATOM 1506 N N . ASP A 1 190 ? 1.876 -12.446 -6.502 1.00 97.00 190 ASP A N 1
ATOM 1507 C CA . ASP A 1 190 ? 2.694 -13.650 -6.654 1.00 97.00 190 ASP A CA 1
ATOM 1508 C C . ASP A 1 190 ? 3.435 -13.616 -7.996 1.00 97.00 190 ASP A C 1
ATOM 1510 O O . ASP A 1 190 ? 2.927 -14.082 -9.022 1.00 97.00 190 ASP A O 1
ATOM 1514 N N . SER A 1 191 ? 4.647 -13.059 -7.964 1.00 95.62 191 SER A N 1
ATOM 1515 C CA . SER A 1 191 ? 5.522 -12.920 -9.131 1.00 95.62 191 SER A CA 1
ATOM 1516 C C . SER A 1 191 ? 6.053 -14.249 -9.664 1.00 95.62 191 SER A C 1
ATOM 1518 O O . SER A 1 191 ? 6.564 -14.300 -10.786 1.00 95.62 191 SER A O 1
ATOM 1520 N N . THR A 1 192 ? 5.929 -15.345 -8.903 1.00 96.50 192 THR A N 1
ATOM 1521 C CA . THR A 1 192 ? 6.347 -16.660 -9.396 1.00 96.50 192 THR A CA 1
ATOM 1522 C C . THR A 1 192 ? 5.472 -17.098 -10.563 1.00 96.50 192 THR A C 1
ATOM 1524 O O . THR A 1 192 ? 5.980 -17.708 -11.496 1.00 96.50 192 THR A O 1
ATOM 1527 N N . LEU A 1 193 ? 4.189 -16.728 -10.580 1.00 94.94 193 LEU A N 1
ATOM 1528 C CA . LEU A 1 193 ? 3.277 -17.064 -11.672 1.00 94.94 193 LEU A CA 1
ATOM 1529 C C . LEU A 1 193 ? 3.705 -16.421 -13.002 1.00 94.94 193 LEU A C 1
ATOM 1531 O O . LEU A 1 193 ? 3.634 -17.069 -14.043 1.00 94.94 193 LEU A O 1
ATOM 1535 N N . ASP A 1 194 ? 4.215 -15.191 -12.964 1.00 95.44 194 ASP A N 1
ATOM 1536 C CA . ASP A 1 194 ? 4.705 -14.469 -14.146 1.00 95.44 194 ASP A CA 1
ATOM 1537 C C . ASP A 1 194 ? 6.084 -14.966 -14.587 1.00 95.44 194 ASP A C 1
ATOM 1539 O O . ASP A 1 194 ? 6.363 -15.084 -15.780 1.00 95.44 194 ASP A O 1
ATOM 1543 N N . GLY A 1 195 ? 6.936 -15.325 -13.621 1.00 95.44 195 GLY A N 1
ATOM 1544 C CA . GLY A 1 195 ? 8.261 -15.886 -13.880 1.00 95.44 195 GLY A CA 1
ATOM 1545 C C . GLY A 1 195 ? 8.244 -17.222 -14.633 1.00 95.44 195 GLY A C 1
ATOM 1546 O O . GLY A 1 195 ? 9.241 -17.565 -15.263 1.00 95.44 195 GLY A O 1
ATOM 1547 N N . HIS A 1 196 ? 7.128 -17.959 -14.607 1.00 94.50 196 HIS A N 1
ATOM 1548 C CA . HIS A 1 196 ? 6.957 -19.212 -15.355 1.00 94.50 196 HIS A CA 1
ATOM 1549 C C . HIS A 1 196 ? 6.428 -19.020 -16.788 1.00 94.50 196 HIS A C 1
ATOM 1551 O O . HIS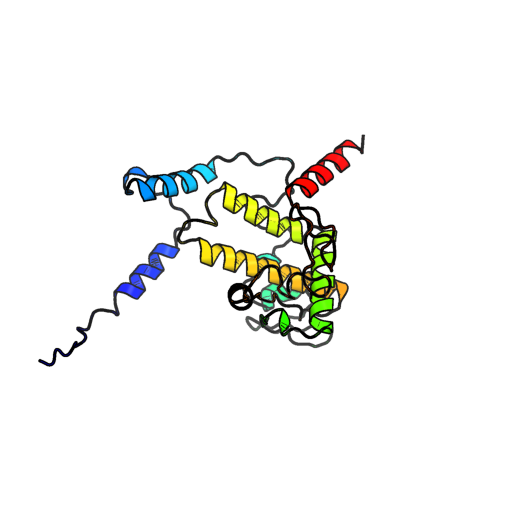 A 1 196 ? 6.319 -20.001 -17.529 1.00 94.50 196 HIS A O 1
ATOM 1557 N N . LEU A 1 197 ? 6.085 -17.796 -17.202 1.00 95.56 197 LEU A N 1
ATOM 1558 C CA . LEU A 1 197 ? 5.656 -17.535 -18.576 1.00 95.56 197 LEU A CA 1
ATOM 1559 C C . LEU A 1 197 ? 6.844 -17.665 -19.546 1.00 95.56 197 LEU A C 1
ATOM 1561 O O . LEU A 1 197 ? 7.959 -17.272 -19.197 1.00 95.56 197 LEU A O 1
ATOM 1565 N N . PRO A 1 198 ? 6.625 -18.112 -20.802 1.00 96.81 198 PRO A N 1
ATOM 1566 C CA . PRO A 1 198 ? 7.666 -18.086 -21.835 1.00 96.81 198 PRO A CA 1
ATOM 1567 C C . PRO A 1 198 ? 8.267 -16.691 -22.037 1.00 96.81 198 PRO A C 1
ATOM 1569 O O . PRO A 1 198 ? 9.415 -16.544 -22.445 1.00 96.81 198 PRO A O 1
ATOM 1572 N N . THR A 1 199 ? 7.476 -15.652 -21.773 1.00 95.75 199 THR A N 1
ATOM 1573 C CA . THR A 1 199 ? 7.896 -14.256 -21.815 1.00 95.75 199 THR A CA 1
ATOM 1574 C C . THR A 1 199 ? 7.216 -13.511 -20.657 1.00 95.75 199 THR A C 1
ATOM 1576 O O . THR A 1 199 ? 6.064 -13.109 -20.787 1.00 95.75 199 THR A O 1
ATOM 1579 N N . PRO A 1 200 ? 7.895 -13.325 -19.504 1.00 93.88 200 PRO A N 1
ATOM 1580 C CA . PRO A 1 200 ? 7.288 -12.738 -18.299 1.00 93.88 200 PRO A CA 1
ATOM 1581 C C . PRO A 1 200 ? 6.675 -11.343 -18.481 1.00 93.88 200 PRO A C 1
ATOM 1583 O O . PRO A 1 200 ? 5.703 -11.004 -17.810 1.00 93.88 200 PRO A O 1
ATOM 1586 N N . LYS A 1 201 ? 7.207 -10.540 -19.415 1.00 89.00 201 LYS A N 1
ATOM 1587 C CA . LYS A 1 201 ? 6.662 -9.213 -19.756 1.00 89.00 201 LYS A CA 1
ATOM 1588 C C . LYS A 1 201 ? 5.272 -9.266 -20.407 1.00 89.00 201 LYS A C 1
ATOM 1590 O O . LYS A 1 201 ? 4.576 -8.262 -20.382 1.00 89.00 201 LYS A O 1
ATOM 1595 N N . ASP A 1 202 ? 4.868 -10.417 -20.946 1.00 91.81 202 ASP A N 1
ATOM 1596 C CA . ASP A 1 202 ? 3.561 -10.603 -21.588 1.00 91.81 202 ASP A CA 1
ATOM 1597 C C . ASP A 1 202 ? 2.469 -10.964 -20.562 1.00 91.81 202 ASP A C 1
ATOM 1599 O O . ASP A 1 202 ? 1.351 -11.330 -20.928 1.00 91.81 202 ASP A O 1
ATOM 1603 N N . SER A 1 203 ? 2.778 -10.900 -19.262 1.00 95.44 203 SER A N 1
ATOM 1604 C CA . SER A 1 203 ? 1.782 -11.121 -18.221 1.00 95.44 203 SER A CA 1
ATOM 1605 C C . SER A 1 203 ? 0.631 -10.124 -18.320 1.00 95.44 203 SER A C 1
ATOM 1607 O O . SER A 1 203 ? 0.835 -8.912 -18.401 1.00 95.44 203 SER A O 1
ATOM 1609 N N . TYR A 1 204 ? -0.592 -10.638 -18.170 1.00 94.12 204 TYR A N 1
ATOM 1610 C CA . TYR A 1 204 ? -1.797 -9.817 -18.054 1.00 94.12 204 TYR A CA 1
ATOM 1611 C C . TYR A 1 204 ? -1.738 -8.831 -16.877 1.00 94.12 204 TYR A C 1
ATOM 1613 O O . TYR A 1 204 ? -2.432 -7.816 -16.880 1.00 94.12 204 TYR A O 1
ATOM 1621 N N . PHE A 1 205 ? -0.897 -9.102 -15.872 1.00 95.94 205 PHE A N 1
ATOM 1622 C CA . PHE A 1 205 ? -0.679 -8.193 -14.753 1.00 95.94 205 PHE A CA 1
ATOM 1623 C C . PHE A 1 205 ? -0.156 -6.821 -15.221 1.00 95.94 205 PHE A C 1
ATOM 1625 O O . PHE A 1 205 ? -0.554 -5.798 -14.668 1.00 95.94 205 PHE A O 1
ATOM 1632 N N . PHE A 1 206 ? 0.651 -6.777 -16.288 1.00 95.06 206 PHE A N 1
ATOM 1633 C CA . PHE A 1 206 ? 1.234 -5.553 -16.859 1.00 95.06 206 PHE A CA 1
ATOM 1634 C C . PHE A 1 206 ? 0.379 -4.964 -17.994 1.00 95.06 206 PHE A C 1
ATOM 1636 O O . PHE A 1 206 ? 0.881 -4.595 -19.056 1.00 95.06 206 PHE A O 1
ATOM 1643 N N . THR A 1 207 ? -0.936 -4.901 -17.782 1.00 94.94 207 THR A N 1
ATOM 1644 C CA . THR A 1 207 ? -1.906 -4.323 -18.727 1.00 94.94 207 THR A CA 1
ATOM 1645 C C . THR A 1 207 ? -2.715 -3.205 -18.074 1.00 94.94 207 THR A C 1
ATOM 1647 O O . THR A 1 207 ? -2.747 -3.083 -16.845 1.00 94.94 207 THR A O 1
ATOM 1650 N N . ALA A 1 208 ? -3.405 -2.405 -18.892 1.00 94.88 208 ALA A N 1
ATOM 1651 C CA . ALA A 1 208 ? -4.240 -1.290 -18.442 1.00 94.88 208 ALA A CA 1
ATOM 1652 C C . ALA A 1 208 ? -5.356 -1.695 -17.455 1.00 94.88 208 ALA A C 1
ATOM 1654 O O . ALA A 1 208 ? -5.762 -0.882 -16.625 1.00 94.88 208 ALA A O 1
ATOM 1655 N N . ASP A 1 209 ? -5.825 -2.946 -17.509 1.00 91.56 209 ASP A N 1
ATOM 1656 C CA . ASP A 1 209 ? -6.851 -3.474 -16.596 1.00 91.56 209 ASP A CA 1
ATOM 1657 C C . ASP A 1 209 ? -6.308 -3.762 -15.184 1.00 91.56 209 ASP A C 1
ATOM 1659 O O . ASP A 1 209 ? -7.076 -3.914 -14.224 1.00 91.56 209 ASP A O 1
ATOM 1663 N N . PHE A 1 210 ? -4.981 -3.860 -15.061 1.00 95.31 210 PHE A N 1
ATOM 1664 C CA . PHE A 1 210 ? -4.252 -4.171 -13.837 1.00 95.31 210 PHE A CA 1
ATOM 1665 C C . PHE A 1 210 ? -3.350 -2.998 -13.443 1.00 95.31 210 PHE A C 1
ATOM 1667 O O . PHE A 1 210 ? -3.865 -1.956 -13.045 1.00 95.31 210 PHE A O 1
ATOM 1674 N N . ILE A 1 211 ? -2.024 -3.146 -13.476 1.00 94.31 211 ILE A N 1
ATOM 1675 C CA . ILE A 1 211 ? -1.105 -2.117 -12.963 1.00 94.31 211 ILE A CA 1
ATOM 1676 C C . ILE A 1 211 ? -0.546 -1.189 -14.049 1.00 94.31 211 ILE A C 1
ATOM 1678 O O . ILE A 1 211 ? 0.149 -0.229 -13.716 1.00 94.31 211 ILE A O 1
ATOM 1682 N N . GLY A 1 212 ? -0.896 -1.434 -15.313 1.00 95.44 212 GLY A N 1
ATOM 1683 C CA . GLY A 1 212 ? -0.454 -0.675 -16.478 1.00 95.44 212 GLY A CA 1
ATOM 1684 C C . GLY A 1 212 ? 0.678 -1.350 -17.258 1.00 95.44 212 GLY A C 1
ATOM 1685 O O . GLY A 1 212 ? 1.450 -2.148 -16.719 1.00 95.44 212 GLY A O 1
ATOM 1686 N N . SER A 1 213 ? 0.757 -1.020 -18.542 1.00 94.50 213 SER A N 1
ATOM 1687 C CA . SER A 1 213 ? 1.810 -1.407 -19.478 1.00 94.50 213 SER A CA 1
ATOM 1688 C C . SER A 1 213 ? 2.918 -0.352 -19.543 1.00 94.50 213 SER A C 1
ATOM 1690 O O . SER A 1 213 ? 2.744 0.795 -19.112 1.00 94.50 213 SER A O 1
ATOM 1692 N N . THR A 1 214 ? 4.079 -0.737 -20.082 1.00 92.56 214 THR A N 1
ATOM 1693 C CA . THR A 1 214 ? 5.246 0.146 -20.204 1.00 92.56 214 THR A CA 1
ATOM 1694 C C . THR A 1 214 ? 5.646 0.417 -21.648 1.00 92.56 214 THR A C 1
ATOM 1696 O O . THR A 1 214 ? 5.570 -0.475 -22.488 1.00 92.56 214 THR A O 1
ATOM 1699 N N . ASN A 1 215 ? 6.160 1.619 -21.920 1.00 91.44 215 ASN A N 1
ATOM 1700 C CA . ASN A 1 215 ? 6.841 1.927 -23.183 1.00 91.44 215 ASN A CA 1
ATOM 1701 C C . ASN A 1 215 ? 8.290 1.388 -23.220 1.00 91.44 215 ASN A C 1
ATOM 1703 O O . ASN A 1 215 ? 8.788 0.829 -22.241 1.00 91.44 215 ASN A O 1
ATOM 1707 N N . ASP A 1 216 ? 8.993 1.615 -24.334 1.00 91.44 216 ASP A N 1
ATOM 1708 C CA . ASP A 1 216 ? 10.367 1.132 -24.566 1.00 91.44 216 ASP A CA 1
ATOM 1709 C C . ASP A 1 216 ? 11.417 1.689 -23.584 1.00 91.44 216 ASP A C 1
ATOM 1711 O O . ASP A 1 216 ? 12.513 1.141 -23.473 1.00 91.44 216 ASP A O 1
ATOM 1715 N N . ILE A 1 217 ? 11.095 2.763 -22.852 1.00 88.50 217 ILE A N 1
ATOM 1716 C CA . ILE A 1 217 ? 11.956 3.350 -21.811 1.00 88.50 217 ILE A CA 1
ATOM 1717 C C . ILE A 1 217 ? 11.492 2.999 -20.386 1.00 88.50 217 ILE A C 1
ATOM 1719 O O . ILE A 1 217 ? 11.999 3.563 -19.416 1.00 8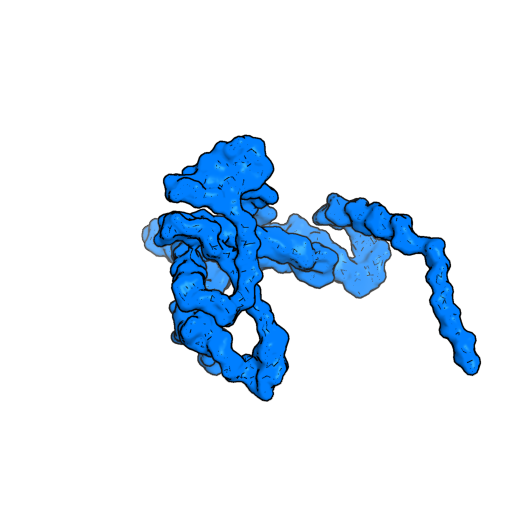8.50 217 ILE A O 1
ATOM 1723 N N . GLY A 1 218 ? 10.544 2.066 -20.245 1.00 85.31 218 GLY A N 1
ATOM 1724 C CA . GLY A 1 218 ? 10.093 1.525 -18.960 1.00 85.31 218 GLY A CA 1
ATOM 1725 C C . GLY A 1 218 ? 9.118 2.414 -18.180 1.00 85.31 218 GLY A C 1
ATOM 1726 O O . GLY A 1 218 ? 8.903 2.177 -16.993 1.00 85.31 218 GLY A O 1
ATOM 1727 N N . GLN A 1 219 ? 8.527 3.438 -18.803 1.00 89.44 219 GLN A N 1
ATOM 1728 C CA . GLN A 1 219 ? 7.507 4.273 -18.159 1.00 89.44 219 GLN A CA 1
ATOM 1729 C C . GLN A 1 219 ? 6.132 3.619 -18.253 1.00 89.44 219 GLN A C 1
ATOM 1731 O O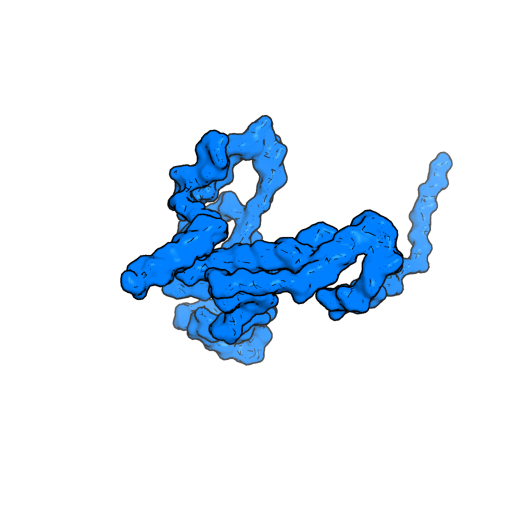 . GLN A 1 219 ? 5.773 3.132 -19.321 1.00 89.44 219 GLN A O 1
ATOM 1736 N N . VAL A 1 220 ? 5.345 3.682 -17.175 1.00 91.88 220 VAL A N 1
ATOM 1737 C CA . VAL A 1 220 ? 3.945 3.231 -17.170 1.00 91.88 220 VAL A CA 1
ATOM 1738 C C . VAL A 1 220 ? 3.074 4.234 -17.932 1.00 91.88 220 VAL A C 1
ATOM 1740 O O . VAL A 1 220 ? 2.926 5.386 -17.511 1.00 91.88 220 VAL A O 1
ATOM 1743 N N . ILE A 1 221 ? 2.500 3.809 -19.057 1.00 94.75 221 ILE A N 1
ATOM 1744 C CA . ILE A 1 221 ? 1.809 4.698 -20.012 1.00 94.75 221 ILE A CA 1
ATOM 1745 C C . ILE A 1 221 ? 0.283 4.561 -20.018 1.00 94.75 221 ILE A C 1
ATOM 1747 O O . ILE A 1 221 ? -0.396 5.391 -20.618 1.00 94.75 221 ILE A O 1
ATOM 1751 N N . ASP A 1 222 ? -0.262 3.550 -19.348 1.00 96.06 222 ASP A N 1
ATOM 1752 C CA . ASP A 1 222 ? -1.702 3.334 -19.224 1.00 96.06 222 ASP A CA 1
ATOM 1753 C C . ASP A 1 222 ? -2.076 2.784 -17.833 1.00 96.06 222 ASP A C 1
ATOM 1755 O O . ASP A 1 222 ? -1.251 2.702 -16.919 1.00 96.06 222 ASP A O 1
ATOM 1759 N N . GLY A 1 223 ? -3.353 2.450 -17.653 1.00 95.44 223 GLY A N 1
ATOM 1760 C CA . GLY A 1 223 ? -3.857 1.883 -16.410 1.00 95.44 223 GLY A CA 1
ATOM 1761 C C . GLY A 1 223 ? -4.031 2.902 -15.275 1.00 95.44 223 GLY A C 1
ATOM 1762 O O . GLY A 1 223 ? -3.947 4.118 -15.469 1.00 95.44 223 GLY A O 1
ATOM 1763 N N . PRO A 1 224 ? -4.327 2.425 -14.056 1.00 95.00 224 PRO A N 1
ATOM 1764 C CA . PRO A 1 224 ? -4.798 3.258 -12.947 1.00 95.00 224 PRO A CA 1
ATOM 1765 C C . PRO A 1 224 ? -3.722 4.159 -12.331 1.00 95.00 224 PRO A C 1
ATOM 1767 O O . PRO A 1 224 ? -4.065 5.083 -11.587 1.00 95.00 224 PRO A O 1
ATOM 1770 N N . PHE A 1 225 ? -2.446 3.879 -12.607 1.00 93.75 225 PHE A N 1
ATOM 1771 C CA . PHE A 1 225 ? -1.300 4.583 -12.030 1.00 93.75 225 PHE A CA 1
ATOM 1772 C C . PHE A 1 225 ? -0.510 5.396 -13.057 1.00 93.75 225 PHE A C 1
ATOM 1774 O O . PHE A 1 225 ? 0.483 6.018 -12.696 1.00 93.75 225 PHE A O 1
ATOM 1781 N N . SER A 1 226 ? -0.932 5.451 -14.320 1.00 92.25 226 SER A N 1
ATOM 1782 C CA . SER A 1 226 ? -0.374 6.429 -15.253 1.00 92.25 226 SER A CA 1
ATOM 1783 C C . SER A 1 226 ? -1.051 7.799 -15.062 1.00 92.25 226 SER A C 1
ATOM 1785 O O . SER A 1 226 ? -2.260 7.843 -14.810 1.00 92.25 226 SER A O 1
ATOM 1787 N N . PRO A 1 227 ? -0.332 8.935 -15.160 1.00 90.50 227 PRO A N 1
ATOM 1788 C CA . PRO A 1 227 ? 1.115 9.094 -15.326 1.00 90.50 227 PRO A CA 1
ATOM 1789 C C . PRO A 1 227 ? 1.802 9.432 -13.988 1.00 90.50 227 PRO A C 1
ATOM 1791 O O . PRO A 1 227 ? 2.297 10.542 -13.796 1.00 90.50 227 PRO A O 1
ATOM 1794 N N . TRP A 1 228 ? 1.796 8.522 -13.009 1.00 88.81 228 TRP A N 1
ATOM 1795 C CA . TRP A 1 228 ? 2.368 8.822 -11.694 1.00 88.81 228 TRP A CA 1
ATOM 1796 C C . TRP A 1 228 ? 3.857 9.151 -11.768 1.00 88.81 228 TRP A C 1
ATOM 1798 O O . TRP A 1 228 ? 4.683 8.376 -12.244 1.00 88.81 228 TRP A O 1
ATOM 1808 N N . GLU A 1 229 ? 4.205 10.288 -11.180 1.00 86.06 229 GLU A N 1
ATOM 1809 C CA . GLU A 1 229 ? 5.585 10.721 -11.036 1.00 86.06 229 GLU A CA 1
ATOM 1810 C C . GLU A 1 229 ? 6.295 9.972 -9.903 1.00 86.06 229 GLU A C 1
ATOM 1812 O O . GLU A 1 229 ? 5.729 9.733 -8.826 1.00 86.06 229 GLU A O 1
ATOM 1817 N N . THR A 1 230 ? 7.567 9.641 -10.121 1.00 81.50 230 THR A N 1
ATOM 1818 C CA . THR A 1 230 ? 8.425 9.040 -9.095 1.00 81.50 230 THR A CA 1
ATOM 1819 C C . THR A 1 230 ? 8.849 10.072 -8.049 1.00 81.50 230 THR A C 1
ATOM 1821 O O . THR A 1 230 ? 8.692 11.281 -8.230 1.00 81.50 230 THR A O 1
ATOM 1824 N N . LEU A 1 231 ? 9.417 9.588 -6.941 1.00 72.00 231 LEU A N 1
ATOM 1825 C CA . LEU A 1 231 ? 9.891 10.407 -5.822 1.00 72.00 231 LEU A CA 1
ATOM 1826 C C . LEU A 1 231 ? 10.770 11.589 -6.273 1.00 72.00 231 LEU A C 1
ATOM 1828 O O . LEU A 1 231 ? 10.545 12.714 -5.840 1.00 72.00 231 LEU A O 1
ATOM 1832 N N . MET A 1 232 ? 11.723 11.349 -7.182 1.00 62.38 232 MET A N 1
ATOM 1833 C CA . MET A 1 232 ? 12.654 12.382 -7.657 1.00 62.38 232 MET A CA 1
ATOM 1834 C C . MET A 1 232 ? 11.948 13.525 -8.394 1.00 62.38 232 MET A C 1
ATOM 1836 O O . MET A 1 232 ? 12.298 14.686 -8.211 1.00 62.38 232 MET A O 1
ATOM 1840 N N . VAL A 1 233 ? 10.939 13.210 -9.207 1.00 58.81 233 VAL A N 1
ATOM 1841 C CA . VAL A 1 233 ? 10.170 14.226 -9.940 1.00 58.81 233 VAL A CA 1
ATOM 1842 C C . VAL A 1 233 ? 9.237 14.969 -8.984 1.00 58.81 233 VAL A C 1
ATOM 1844 O O . VAL A 1 233 ? 9.194 16.197 -8.996 1.00 58.81 233 VAL A O 1
ATOM 1847 N N . SER A 1 234 ? 8.577 14.239 -8.081 1.00 59.97 234 SER A N 1
ATOM 1848 C CA . SER A 1 234 ? 7.656 14.819 -7.103 1.00 59.97 234 SER A CA 1
ATOM 1849 C C . SER A 1 234 ? 8.352 15.816 -6.168 1.00 59.97 234 SER A C 1
ATOM 1851 O O . SER A 1 234 ? 7.836 16.915 -5.992 1.00 59.97 234 SER A O 1
ATOM 1853 N N . ILE A 1 235 ? 9.537 15.496 -5.631 1.00 59.19 235 ILE A N 1
ATOM 1854 C CA . ILE A 1 235 ? 10.309 16.423 -4.780 1.00 59.19 235 ILE A CA 1
ATOM 1855 C C . ILE A 1 235 ? 10.714 17.677 -5.564 1.00 59.19 235 ILE A C 1
ATOM 1857 O O . ILE A 1 235 ? 10.538 18.791 -5.074 1.00 59.19 235 ILE A O 1
ATOM 1861 N N . ASN A 1 236 ? 11.200 17.519 -6.799 1.00 55.75 236 ASN A N 1
ATOM 1862 C CA . ASN A 1 236 ? 11.569 18.657 -7.643 1.00 55.75 236 ASN A CA 1
ATOM 1863 C C . ASN A 1 236 ? 10.366 19.573 -7.923 1.00 55.75 236 ASN A C 1
ATOM 1865 O O . ASN A 1 236 ? 10.498 20.795 -7.867 1.00 55.75 236 ASN A O 1
ATOM 1869 N N . ASN A 1 237 ? 9.186 18.999 -8.165 1.00 54.53 237 ASN A N 1
ATOM 1870 C CA . ASN A 1 237 ? 7.948 19.751 -8.361 1.00 54.53 237 ASN A CA 1
ATOM 1871 C C . ASN A 1 237 ? 7.486 20.452 -7.073 1.00 54.53 237 ASN A C 1
ATOM 1873 O O . ASN A 1 237 ? 7.150 21.634 -7.129 1.00 54.53 237 ASN A O 1
ATOM 1877 N N . TYR A 1 238 ? 7.564 19.789 -5.913 1.00 51.81 238 TYR A N 1
ATOM 1878 C CA . TYR A 1 238 ? 7.318 20.419 -4.608 1.00 51.81 238 TYR A CA 1
ATOM 1879 C C . TYR A 1 238 ? 8.201 21.651 -4.394 1.00 51.81 238 TYR A C 1
ATOM 1881 O O . TYR A 1 238 ? 7.709 22.710 -4.008 1.00 51.81 238 TYR A O 1
ATOM 1889 N N . LEU A 1 239 ? 9.490 21.548 -4.718 1.00 48.16 239 LEU A N 1
ATOM 1890 C CA . LEU A 1 239 ? 10.433 22.656 -4.572 1.00 48.16 239 LEU A CA 1
ATOM 1891 C C . LEU A 1 239 ? 10.225 23.778 -5.586 1.00 48.16 239 LEU A C 1
ATOM 1893 O O . LEU A 1 239 ? 10.447 24.947 -5.268 1.00 48.16 239 LEU A O 1
ATOM 1897 N N . ASN A 1 240 ? 9.775 23.447 -6.795 1.00 39.81 240 ASN A N 1
ATOM 1898 C CA . ASN A 1 240 ? 9.448 24.440 -7.814 1.00 39.81 240 ASN A CA 1
ATOM 1899 C C . ASN A 1 240 ? 8.166 25.220 -7.481 1.00 39.81 240 ASN A C 1
ATOM 1901 O O . ASN A 1 240 ? 8.110 26.415 -7.764 1.00 39.81 240 ASN A O 1
ATOM 1905 N N . ILE A 1 241 ? 7.175 24.603 -6.824 1.00 43.59 241 ILE A N 1
ATOM 1906 C CA . ILE A 1 241 ? 5.952 25.294 -6.376 1.00 43.59 241 ILE A CA 1
ATOM 1907 C C . ILE A 1 241 ? 6.285 26.390 -5.348 1.00 43.59 241 ILE A C 1
ATOM 1909 O O . ILE A 1 241 ? 5.785 27.504 -5.475 1.00 43.59 241 ILE A O 1
ATOM 1913 N N . PHE A 1 242 ? 7.195 26.136 -4.399 1.00 31.91 242 PHE A N 1
ATOM 1914 C CA . PHE A 1 242 ? 7.645 27.158 -3.437 1.00 31.91 242 PHE A CA 1
ATOM 1915 C C . PHE A 1 242 ? 8.528 28.255 -4.057 1.00 31.91 242 PHE A C 1
ATOM 1917 O O . PHE A 1 242 ? 8.611 29.358 -3.518 1.00 31.91 242 PHE A O 1
ATOM 1924 N N . LYS A 1 243 ? 9.178 27.991 -5.199 1.00 32.03 243 LYS A N 1
ATOM 1925 C CA . LYS A 1 243 ? 9.929 29.013 -5.950 1.00 32.03 243 LYS A CA 1
ATOM 1926 C C . LYS A 1 243 ? 9.033 29.961 -6.753 1.00 32.03 243 LYS A C 1
ATOM 1928 O O . LYS A 1 243 ? 9.486 31.051 -7.083 1.00 32.03 243 LYS A O 1
ATOM 1933 N N . LEU A 1 244 ? 7.797 29.567 -7.064 1.00 31.62 244 LEU A N 1
ATOM 1934 C CA . LEU A 1 244 ? 6.847 30.364 -7.853 1.00 31.62 244 LEU A CA 1
ATOM 1935 C C . LEU A 1 244 ? 5.924 31.250 -6.999 1.00 31.62 244 LEU A C 1
ATOM 1937 O O . LEU A 1 244 ? 5.092 31.967 -7.547 1.00 31.62 244 LEU A O 1
ATOM 1941 N N . SER A 1 245 ? 6.066 31.216 -5.673 1.00 31.61 245 SER A N 1
ATOM 1942 C CA . SER A 1 245 ? 5.277 32.011 -4.724 1.00 31.61 245 SER A CA 1
ATOM 1943 C C . SER A 1 245 ? 5.991 33.271 -4.200 1.00 31.61 245 SER A C 1
ATOM 1945 O O . SER A 1 245 ? 5.692 33.708 -3.089 1.00 31.61 245 SER A O 1
ATOM 1947 N N . TYR A 1 246 ? 6.912 33.857 -4.976 1.00 35.25 246 TYR A N 1
ATOM 1948 C CA . TYR A 1 246 ? 7.500 35.181 -4.711 1.00 35.25 246 TYR A CA 1
ATOM 1949 C C . TYR A 1 246 ? 7.062 36.208 -5.753 1.00 35.25 246 TYR A C 1
ATOM 1951 O O . TYR A 1 246 ? 7.158 35.890 -6.960 1.00 35.25 246 TYR A O 1
#

pLDDT: mean 76.68, std 22.8, range [27.67, 98.19]

Sequence (246 aa):
MNLSFRPKSGLLILINYIILSTLFCNVQAACEGFPEDLKRFCQTMDAGKNNTRDPNLPEGGRDLPNDRQELRCVTLSCFCPALNGKKDGTVNGCTLPNGKKLGKCIRQEFRMLSDEQRQAYFKTLKEMKANNDYLVVATLHKQAWDDGAAHNGPCFLPWHRELLKVFELMMREASYKILQSADVCLPYWDSTLDGHLPTPKDSYFFTADFIGSTNDIGQVIDGPFSPWETLMVSINNYLNIFKLSY

Secondary structure (DSSP, 8-state):
--------S--SSHHHHHTTGGG-S---S-GGGS-HHHHHHHHHHHHGGG----TTS-S-SSSS-TT-GGGG-SSHHHHGGGGTPBP-SSTT--B-TTSPBPPPP---BGGGS-HHHHHHHHHHHHHHHHTTHHHHHHHHHHHHHHTT-SSSSTTHHHHHHHHHHHHHHHHHHHHHHHHS-------B--HHHHHTSSSGGG-GGGSTTTT--B-TTS-B-SSTTTTPPPHHHHHHHHHHHHHS--

Foldseek 3Di:
DDDDDDDDPDPPPVVVVVVVVVVPPPPPDQLPPDDPVVSVLSVLLVCLVPDDDPPLDPPQQPHHPPVPCLLVDPELQSVQVLLVWDAPPDRRGTAAPVRDTDDDADAAAQVPDDLVLQVLLLVLVVQCLVVVVVVSLLNNVVSCVSSSNCDDDPNVVVVVVSSQSSVQSSSLSSSCVPPVGSHNGHYDHPLVVLVPDPHSLPDPCQPQSHDAHADPVGARPHHSCPPPDDNVVVSVVSVVVVVPPD

InterPro domains:
  IPR002227 Tyrosinase copper-binding domain [PF00264] (134-230)
  IPR002227 Tyrosinase copper-binding domain [PS00497] (151-168)
  IPR008922 Di-copper centre-containing domain superfamily [G3DSA:1.10.1280.10] (103-241)
  IPR008922 Di-copper centre-containing domain superfamily [SSF48056] (105-233)
  IPR050316 Tyrosinase and Hemocyanin [PTHR11474] (79-228)